Protein AF-A0A959CQK8-F1 (afdb_monomer_lite)

Sequence (251 aa):
MSTTTEITPKAIKALIADNRLEDAVAQFIAYTEQNGLAGLHNQLIIQSGKLQQYLRERNLGATDYADLARTRVNISLALLDLANQVPEEAQSAASGKLPGISERALKQQVLFLLAVGKVLLFVYIFTLWESGGLTFEGFLGTMGIVFPVFATYLSMAYQDMLLHRHDYKANDKLRVSRSVQLSAFFFFALYYLAIFIVLYLNTVGSIPDSGKQGDSNVPSYKNLFAMLALVESFIGVYIGKLIFSLFKKEA

Secondary structure (DSSP, 8-state):
--------HHHHHHHHHTT-HHHHHHHHHHHHHHTT-HHHHHHHHHHHHHHHHHHHHHHHT-S-HHHHHHHHHHHHHHHHHHHHSS-TT-SSS-----SSEEHHHHHHHHHHHHHHHHHHHHHHHHHHHHTTSS-HHHHHHHHHHHHHHHHHHHHHHHHHHHHTSS-TTTTTS-EE-HHHHHHHHHHHHHHHHHHHHHHHHHHHTT---SS--------HHHHHHHHHHHHIIIIIHHHHHHHHHHHPPP-

Foldseek 3Di:
DDPPPDLALVVLLVCLVVLVLVVSLVSVLVVCVVLVVVVLNVLSVVLVVLVVVLVVCVVVVVDDPVVSVVSSVVSSVSSNVSSVVDPNPSDDRDPPPPPFAQLVVLLVVLLVLLVVLVVVVLVVLVVLVVVVLAPPVLSVLVCVLSVVLSVVLNVLSVVLCVVCVPVVPPRRPDGDHPVLSVVLVVLSVVLSVQLVVLSCVLRVVPDDPDDDPDDDDPCRSVSSSVSNVVSCVPSVVVNVVSSCVSRPDPD

pLDDT: mean 80.38, std 15.43, range [31.83, 95.25]

Structure (mmCIF, N/CA/C/O backbone):
data_AF-A0A959CQK8-F1
#
_entry.id   AF-A0A959CQK8-F1
#
loop_
_atom_site.group_PDB
_atom_site.id
_atom_site.type_symbol
_atom_site.label_atom_id
_atom_site.label_alt_id
_atom_site.label_comp_id
_atom_site.label_asym_id
_atom_site.label_entity_id
_atom_site.label_seq_id
_atom_site.pdbx_PDB_ins_code
_atom_site.Cartn_x
_atom_site.Cartn_y
_atom_site.Cartn_z
_atom_site.occupancy
_atom_site.B_iso_or_equiv
_atom_site.auth_seq_id
_atom_site.auth_comp_id
_atom_site.auth_asym_id
_atom_site.auth_atom_id
_atom_site.pdbx_PDB_model_num
ATOM 1 N N . MET A 1 1 ? 9.840 7.464 37.655 1.00 35.25 1 MET A N 1
ATOM 2 C CA . MET A 1 1 ? 9.689 6.029 37.972 1.00 35.25 1 MET A CA 1
ATOM 3 C C . MET A 1 1 ? 8.207 5.707 37.930 1.00 35.25 1 MET A C 1
ATOM 5 O O . MET A 1 1 ? 7.502 6.028 38.873 1.00 35.25 1 MET A O 1
ATOM 9 N N . SER A 1 2 ? 7.717 5.191 36.805 1.00 31.83 2 SER A N 1
ATOM 10 C CA . SER A 1 2 ? 6.327 4.746 36.679 1.00 31.83 2 SER A CA 1
ATOM 11 C C . SER A 1 2 ? 6.283 3.290 37.118 1.00 31.83 2 SER A C 1
ATOM 13 O O . SER A 1 2 ? 6.905 2.445 36.482 1.00 31.83 2 SER A O 1
ATOM 15 N N . THR A 1 3 ? 5.626 3.008 38.237 1.00 35.72 3 THR A N 1
ATOM 16 C CA . THR A 1 3 ? 5.326 1.648 38.685 1.00 35.72 3 THR A CA 1
ATOM 17 C C . THR A 1 3 ? 4.453 0.978 37.630 1.00 35.72 3 THR A C 1
ATOM 19 O O . THR A 1 3 ? 3.285 1.324 37.470 1.00 35.72 3 THR A O 1
ATOM 22 N N . THR A 1 4 ? 5.020 0.044 36.868 1.00 46.22 4 THR A N 1
ATOM 23 C CA . THR A 1 4 ? 4.257 -0.833 35.978 1.00 46.22 4 THR A CA 1
ATOM 24 C C . THR A 1 4 ? 3.334 -1.659 36.866 1.00 46.22 4 THR A C 1
ATOM 26 O O . THR A 1 4 ? 3.780 -2.573 37.551 1.00 46.22 4 THR A O 1
ATOM 29 N N . THR A 1 5 ? 2.067 -1.264 36.964 1.00 57.06 5 THR A N 1
ATOM 30 C CA . THR A 1 5 ? 1.080 -1.979 37.772 1.00 57.06 5 THR A CA 1
ATOM 31 C C . THR A 1 5 ? 0.850 -3.329 37.103 1.00 57.06 5 THR A C 1
ATOM 33 O O . THR A 1 5 ? 0.382 -3.370 35.965 1.00 57.06 5 THR A O 1
ATOM 36 N N . GLU A 1 6 ? 1.249 -4.423 37.752 1.00 65.38 6 GLU A N 1
ATOM 37 C CA . GLU A 1 6 ? 1.015 -5.769 37.228 1.00 65.38 6 GLU A CA 1
ATOM 38 C C . GLU A 1 6 ? -0.488 -5.991 37.046 1.00 65.38 6 GLU A C 1
ATOM 40 O O . GLU A 1 6 ? -1.274 -5.898 37.993 1.00 65.38 6 GLU A O 1
ATOM 45 N N . ILE A 1 7 ? -0.893 -6.259 35.806 1.00 75.94 7 ILE A N 1
ATOM 46 C CA . ILE A 1 7 ? -2.285 -6.536 35.477 1.00 75.94 7 ILE A CA 1
ATOM 47 C C . ILE A 1 7 ? -2.561 -7.975 35.903 1.00 75.94 7 ILE A C 1
ATOM 49 O O . ILE A 1 7 ? -2.034 -8.916 35.315 1.00 75.94 7 ILE A O 1
ATOM 53 N N . THR A 1 8 ? -3.374 -8.148 36.942 1.00 81.31 8 THR A N 1
ATOM 54 C CA . THR A 1 8 ? -3.736 -9.468 37.473 1.00 81.31 8 THR A CA 1
ATOM 55 C C . THR A 1 8 ? -5.236 -9.731 37.304 1.00 81.31 8 THR A C 1
ATOM 57 O O . THR A 1 8 ? -6.033 -8.790 37.385 1.00 81.31 8 THR A O 1
ATOM 60 N N . PRO A 1 9 ? -5.670 -10.998 37.145 1.00 83.44 9 PRO A N 1
ATOM 61 C CA . PRO A 1 9 ? -7.094 -11.350 37.095 1.00 83.44 9 PRO A CA 1
ATOM 62 C C . PRO A 1 9 ? -7.867 -10.853 38.322 1.00 83.44 9 PRO A C 1
ATOM 64 O O . PRO A 1 9 ? -9.006 -10.401 38.219 1.00 83.44 9 PRO A O 1
ATOM 67 N N . LYS A 1 10 ? -7.218 -10.865 39.493 1.00 85.38 10 LYS A N 1
ATOM 68 C CA . LYS A 1 10 ? -7.782 -10.352 40.744 1.00 85.38 10 LYS A CA 1
ATOM 69 C C . LYS A 1 10 ? -8.028 -8.840 40.697 1.00 85.38 10 LYS A C 1
ATOM 71 O O . LYS A 1 10 ? -9.079 -8.393 41.149 1.00 85.38 10 LYS A O 1
ATOM 76 N N . ALA A 1 11 ? -7.105 -8.065 40.121 1.00 85.38 11 ALA A N 1
ATOM 77 C CA . ALA A 1 11 ? -7.284 -6.625 39.933 1.00 85.38 11 ALA A CA 1
ATOM 78 C C . ALA A 1 11 ? -8.435 -6.314 38.961 1.00 85.38 11 ALA A C 1
ATOM 80 O O . ALA A 1 11 ? -9.234 -5.420 39.225 1.00 85.38 11 ALA A O 1
ATOM 81 N N . ILE A 1 12 ? -8.582 -7.098 37.888 1.00 87.19 12 ILE A N 1
ATOM 82 C CA . ILE A 1 12 ? -9.696 -6.958 36.938 1.00 87.19 12 ILE A CA 1
ATOM 83 C C . ILE A 1 12 ? -11.039 -7.228 37.630 1.00 87.19 12 ILE A C 1
ATOM 85 O O . ILE A 1 12 ? -11.959 -6.420 37.514 1.00 87.19 12 ILE A O 1
ATOM 89 N N . LYS A 1 13 ? -11.149 -8.322 38.398 1.00 88.06 13 LYS A N 1
ATOM 90 C CA . LYS A 1 13 ? -12.366 -8.639 39.168 1.00 88.06 13 LYS A CA 1
ATOM 91 C C . LYS A 1 13 ? -12.710 -7.530 40.170 1.00 88.06 13 LYS A C 1
ATOM 93 O O . LYS A 1 13 ? -13.880 -7.180 40.300 1.00 88.06 13 LYS A O 1
ATOM 98 N N . ALA A 1 14 ? -11.706 -6.939 40.823 1.00 89.00 14 ALA A N 1
ATOM 99 C CA . ALA A 1 14 ? -11.904 -5.801 41.721 1.00 89.00 14 ALA A CA 1
ATOM 100 C C . ALA A 1 14 ? -12.441 -4.563 40.981 1.00 89.00 14 ALA A C 1
ATOM 102 O O . ALA A 1 14 ? -13.405 -3.963 41.436 1.00 89.00 14 ALA A O 1
ATOM 103 N N . LEU A 1 15 ? -11.911 -4.231 39.798 1.00 89.94 15 LEU A N 1
ATOM 104 C CA . LEU A 1 15 ? -12.416 -3.108 38.993 1.00 89.94 15 LEU A CA 1
ATOM 105 C C . LEU A 1 15 ? -13.868 -3.306 38.532 1.00 89.94 15 LEU A C 1
ATOM 107 O O . LEU A 1 15 ? -14.633 -2.342 38.479 1.00 89.94 15 LEU A O 1
ATOM 111 N N . ILE A 1 16 ? -14.259 -4.546 38.216 1.00 90.12 16 ILE A N 1
ATOM 112 C CA . ILE A 1 16 ? -15.652 -4.885 37.889 1.00 90.12 16 ILE A CA 1
ATOM 113 C C . ILE A 1 16 ? -16.542 -4.697 39.126 1.00 90.12 16 ILE A C 1
ATOM 115 O O . ILE A 1 16 ? -17.601 -4.075 39.021 1.00 90.12 16 ILE A O 1
ATOM 119 N N . ALA A 1 17 ? -16.099 -5.171 40.296 1.00 88.50 17 ALA A N 1
ATOM 120 C CA . ALA A 1 17 ? -16.818 -5.008 41.562 1.00 88.50 17 ALA A CA 1
ATOM 121 C C . ALA A 1 17 ? -16.968 -3.529 41.967 1.00 88.50 17 ALA A C 1
ATOM 123 O O . ALA A 1 17 ? -18.046 -3.113 42.389 1.00 88.50 17 ALA A O 1
ATOM 124 N N . ASP A 1 18 ? -15.935 -2.719 41.728 1.00 89.50 18 ASP A N 1
ATOM 125 C CA . ASP A 1 18 ? -15.922 -1.269 41.957 1.00 89.50 18 ASP A CA 1
ATOM 126 C C . ASP A 1 18 ? -16.693 -0.483 40.881 1.00 89.50 18 ASP A C 1
ATOM 128 O O . ASP A 1 18 ? -16.707 0.750 40.880 1.00 89.50 18 ASP A O 1
ATOM 132 N N . ASN A 1 19 ? -17.352 -1.178 39.947 1.00 87.44 19 ASN A N 1
ATOM 133 C CA . ASN A 1 19 ? -18.176 -0.596 38.891 1.00 87.44 19 ASN A CA 1
ATOM 134 C C . ASN A 1 19 ? -17.398 0.315 37.915 1.00 87.44 19 ASN A C 1
ATOM 136 O O . ASN A 1 19 ? -17.986 1.150 37.214 1.00 87.44 19 ASN A O 1
ATOM 140 N N . ARG A 1 20 ? -16.074 0.125 37.837 1.00 91.62 20 ARG A N 1
ATOM 141 C CA . ARG A 1 20 ? -15.142 0.795 36.918 1.00 91.62 20 ARG A CA 1
ATOM 142 C C . ARG A 1 20 ? -14.993 -0.021 35.635 1.00 91.62 20 ARG A C 1
ATOM 144 O O . ARG A 1 20 ? -13.916 -0.511 35.305 1.00 91.62 20 ARG A O 1
ATOM 151 N N . LEU A 1 21 ? -16.104 -0.191 34.916 1.00 91.06 21 LEU A N 1
ATOM 152 C CA . LEU A 1 21 ? -16.190 -1.102 33.765 1.00 91.06 21 LEU A CA 1
ATOM 153 C C . LEU A 1 21 ? -15.244 -0.720 32.615 1.00 91.06 21 LEU A C 1
ATOM 155 O O . LEU A 1 21 ? -14.699 -1.602 31.963 1.00 91.06 21 LEU A O 1
ATOM 159 N N . GLU A 1 22 ? -15.017 0.573 32.383 1.00 90.94 22 GLU A N 1
ATOM 160 C CA . GLU A 1 22 ? -14.105 1.068 31.340 1.00 90.94 22 GLU A CA 1
ATOM 161 C C . GLU A 1 22 ? -12.654 0.659 31.622 1.00 90.94 22 GLU A C 1
ATOM 163 O O . GLU A 1 22 ? -11.987 0.077 30.764 1.00 90.94 22 GLU A O 1
ATOM 168 N N . ASP A 1 23 ? -12.201 0.887 32.857 1.00 88.19 23 ASP A N 1
ATOM 169 C CA . ASP A 1 23 ? -10.868 0.496 33.313 1.00 88.19 23 ASP A CA 1
ATOM 170 C C . ASP A 1 23 ? -10.715 -1.027 33.339 1.00 88.19 23 ASP A C 1
ATOM 172 O O . ASP A 1 23 ? -9.688 -1.556 32.911 1.00 88.19 23 ASP A O 1
ATOM 176 N N . ALA A 1 24 ? -11.751 -1.736 33.802 1.00 89.62 24 ALA A N 1
ATOM 177 C CA . ALA A 1 24 ? -11.783 -3.191 33.825 1.00 89.62 24 ALA A CA 1
ATOM 178 C C . ALA A 1 24 ? -11.624 -3.766 32.415 1.00 89.62 24 ALA A C 1
ATOM 180 O O . ALA A 1 24 ? -10.763 -4.612 32.201 1.00 89.62 24 ALA A O 1
ATOM 181 N N . VAL A 1 25 ? -12.398 -3.277 31.441 1.00 91.56 25 VAL A N 1
ATOM 182 C CA . VAL A 1 25 ? -12.304 -3.713 30.042 1.00 91.56 25 VAL A CA 1
ATOM 183 C C . VAL A 1 25 ? -10.923 -3.408 29.476 1.00 91.56 25 VAL A C 1
ATOM 185 O O . VAL A 1 25 ? -10.304 -4.297 28.901 1.00 91.56 25 VAL A O 1
ATOM 188 N N . ALA A 1 26 ? -10.395 -2.198 29.670 1.00 88.12 26 ALA A N 1
ATOM 189 C CA . ALA A 1 26 ? -9.078 -1.830 29.153 1.00 88.12 26 ALA A CA 1
ATOM 190 C C . ALA A 1 26 ? -7.960 -2.734 29.704 1.00 88.12 26 ALA A C 1
ATOM 192 O O . ALA A 1 26 ? -7.133 -3.238 28.938 1.00 88.12 26 ALA A O 1
ATOM 193 N N . GLN A 1 27 ? -7.959 -2.984 31.018 1.00 88.75 27 GLN A N 1
ATOM 194 C CA . GLN A 1 27 ? -6.987 -3.876 31.651 1.00 88.75 27 GLN A CA 1
ATOM 195 C C . GLN A 1 27 ? -7.188 -5.334 31.238 1.00 88.75 27 GLN A C 1
ATOM 197 O O . GLN A 1 27 ? -6.215 -6.054 31.040 1.00 88.75 27 GLN A O 1
ATOM 202 N N . PHE A 1 28 ? -8.429 -5.772 31.046 1.00 90.44 28 PHE A N 1
ATOM 203 C CA . PHE A 1 28 ? -8.732 -7.153 30.696 1.00 90.44 28 PHE A CA 1
ATOM 204 C C . PHE A 1 28 ? -8.417 -7.466 29.220 1.00 90.44 28 PHE A C 1
ATOM 206 O O . PHE A 1 28 ? -7.889 -8.537 28.909 1.00 90.44 28 PHE A O 1
ATOM 213 N N . ILE A 1 29 ? -8.602 -6.508 28.306 1.00 88.62 29 ILE A N 1
ATOM 214 C CA . ILE A 1 29 ? -8.088 -6.610 26.929 1.00 88.62 29 ILE A CA 1
ATOM 215 C C . ILE A 1 29 ? -6.564 -6.747 26.967 1.00 88.62 29 ILE A C 1
ATOM 217 O O . ILE A 1 29 ? -6.024 -7.677 26.373 1.00 88.62 29 ILE A O 1
ATOM 221 N N . ALA A 1 30 ? -5.877 -5.874 27.711 1.00 83.88 30 ALA A N 1
ATOM 222 C CA . ALA A 1 30 ? -4.421 -5.919 27.823 1.00 83.88 30 ALA A CA 1
ATOM 223 C C . ALA A 1 30 ? -3.929 -7.242 28.434 1.00 83.88 30 ALA A C 1
ATOM 225 O O . ALA A 1 30 ? -2.959 -7.816 27.950 1.00 83.88 30 ALA A O 1
ATOM 226 N N . TYR A 1 31 ? -4.620 -7.763 29.449 1.00 85.62 31 TYR A N 1
ATOM 227 C CA . TYR A 1 31 ? -4.291 -9.042 30.073 1.00 85.62 31 TYR A CA 1
ATOM 228 C C . TYR A 1 31 ? -4.489 -10.228 29.121 1.00 85.62 31 TYR A C 1
ATOM 230 O O . TYR A 1 31 ? -3.612 -11.081 29.001 1.00 85.62 31 TYR A O 1
ATOM 238 N N . THR A 1 32 ? -5.627 -10.296 28.424 1.00 86.81 32 THR A N 1
ATOM 239 C CA . THR A 1 32 ? -5.906 -11.380 27.463 1.00 86.81 32 THR A CA 1
ATOM 240 C C . THR A 1 32 ? -4.962 -11.338 26.266 1.00 86.81 32 THR A C 1
ATOM 242 O O . THR A 1 32 ? -4.548 -12.390 25.785 1.00 86.81 32 THR A O 1
ATOM 245 N N . GLU A 1 33 ? -4.574 -10.138 25.828 1.00 81.19 33 GLU A N 1
ATOM 246 C CA . GLU A 1 33 ? -3.564 -9.927 24.790 1.00 81.19 33 GLU A CA 1
ATOM 247 C C . GLU A 1 33 ? -2.174 -10.385 25.258 1.00 81.19 33 GLU A C 1
ATOM 249 O O . GLU A 1 33 ? -1.505 -11.134 24.546 1.00 81.19 33 GLU A O 1
ATOM 254 N N . GLN A 1 34 ? -1.761 -10.003 26.473 1.00 77.50 34 GLN A N 1
ATOM 255 C CA . GLN A 1 34 ? -0.474 -10.401 27.060 1.00 77.50 34 GLN A CA 1
ATOM 256 C C . GLN A 1 34 ? -0.343 -11.917 27.239 1.00 77.50 34 GLN A C 1
ATOM 258 O O . GLN A 1 34 ? 0.750 -12.451 27.076 1.00 77.50 34 GLN A O 1
ATOM 263 N N . ASN A 1 35 ? -1.445 -12.603 27.544 1.00 77.94 35 ASN A N 1
ATOM 264 C CA . ASN A 1 35 ? -1.462 -14.042 27.816 1.00 77.94 35 ASN A CA 1
ATOM 265 C C . ASN A 1 35 ? -1.926 -14.891 26.618 1.00 77.94 35 ASN A C 1
ATOM 267 O O . ASN A 1 35 ? -2.169 -16.085 26.767 1.00 77.94 35 ASN A O 1
ATOM 271 N N . GLY A 1 36 ? -2.082 -14.299 25.425 1.00 76.19 36 GLY A N 1
ATOM 272 C CA . GLY A 1 36 ? -2.416 -15.041 24.202 1.00 76.19 36 GLY A CA 1
ATOM 273 C C . GLY A 1 36 ? -3.795 -15.717 24.207 1.00 76.19 36 GLY A C 1
ATOM 274 O O . GLY A 1 36 ? -4.021 -16.677 23.468 1.00 76.19 36 GLY A O 1
ATOM 275 N N . LEU A 1 37 ? -4.739 -15.226 25.012 1.00 83.62 37 LEU A N 1
ATOM 276 C CA . LEU A 1 37 ? -6.069 -15.814 25.196 1.00 83.62 37 LEU A CA 1
ATOM 277 C C . LEU A 1 37 ? -7.040 -15.343 24.100 1.00 83.62 37 LEU A C 1
ATOM 279 O O . LEU A 1 37 ? -8.017 -14.652 24.378 1.00 83.62 37 LEU A O 1
ATOM 283 N N . ALA A 1 38 ? -6.779 -15.708 22.840 1.00 77.62 38 ALA A N 1
ATOM 284 C CA . ALA A 1 38 ? -7.497 -15.179 21.670 1.00 77.62 38 ALA A CA 1
ATOM 285 C C . ALA A 1 38 ? -9.028 -15.373 21.721 1.00 77.62 38 ALA A C 1
ATOM 287 O O . ALA A 1 38 ? -9.779 -14.481 21.326 1.00 77.62 38 ALA A O 1
ATOM 288 N N . GLY A 1 39 ? -9.499 -16.516 22.237 1.00 79.75 39 GLY A N 1
ATOM 289 C CA . GLY A 1 39 ? -10.933 -16.787 22.395 1.00 79.75 39 GLY A CA 1
ATOM 290 C C . GLY A 1 39 ? -11.615 -15.797 23.343 1.00 79.75 39 GLY A C 1
ATOM 291 O O . GLY A 1 39 ? -12.624 -15.192 22.982 1.00 79.75 39 GLY A O 1
ATOM 292 N N . LEU A 1 40 ? -11.012 -15.570 24.514 1.00 85.62 40 LEU A N 1
ATOM 293 C CA . LEU A 1 40 ? -11.505 -14.609 25.504 1.00 85.62 40 LEU A CA 1
ATOM 294 C C . LEU A 1 40 ? -11.335 -13.168 25.022 1.00 85.62 40 LEU A C 1
ATOM 296 O O . LEU A 1 40 ? -12.237 -12.358 25.204 1.00 85.62 40 LEU A O 1
ATOM 300 N N . HIS A 1 41 ? -10.226 -12.860 24.348 1.00 83.94 41 HIS A N 1
ATOM 301 C CA . HIS A 1 41 ? -9.958 -11.537 23.792 1.00 83.94 41 HIS A CA 1
ATOM 302 C C . HIS A 1 41 ? -11.057 -11.100 22.814 1.00 83.94 41 HIS A C 1
ATOM 304 O O . HIS A 1 41 ? -11.618 -10.016 22.958 1.00 83.94 41 HIS A O 1
ATOM 310 N N . ASN A 1 42 ? -11.442 -11.966 21.871 1.00 80.69 42 ASN A N 1
ATOM 311 C CA . ASN A 1 42 ? -12.504 -11.662 20.907 1.00 80.69 42 ASN A CA 1
ATOM 312 C C . ASN A 1 42 ? -13.859 -11.427 21.589 1.00 80.69 42 ASN A C 1
ATOM 314 O O . ASN A 1 42 ? -14.579 -10.491 21.238 1.00 80.69 42 ASN A O 1
ATOM 318 N N . GLN A 1 43 ? -14.198 -12.240 22.592 1.00 84.44 43 GLN A N 1
ATOM 319 C CA . GLN A 1 43 ? -15.414 -12.043 23.385 1.00 84.44 43 GLN A CA 1
ATOM 320 C C . GLN A 1 43 ? -15.376 -10.711 24.148 1.00 84.44 43 GLN A C 1
ATOM 322 O O . GLN A 1 43 ? -16.394 -10.027 24.254 1.00 84.44 43 GLN A O 1
ATOM 327 N N . LEU A 1 44 ? -14.195 -10.293 24.605 1.00 90.56 44 LEU A N 1
ATOM 328 C CA . LEU A 1 44 ? -13.997 -9.026 25.297 1.00 90.56 44 LEU A CA 1
ATOM 329 C C . LEU A 1 44 ? -14.139 -7.807 24.392 1.00 90.56 44 LEU A C 1
ATOM 331 O O . LEU A 1 44 ? -14.722 -6.810 24.811 1.00 90.56 44 LEU A O 1
ATOM 335 N N . ILE A 1 45 ? -13.668 -7.891 23.147 1.00 86.44 45 ILE A N 1
ATOM 336 C CA . ILE A 1 45 ? -13.880 -6.842 22.142 1.00 86.44 45 ILE A CA 1
ATOM 337 C C . ILE A 1 45 ? -15.380 -6.638 21.891 1.00 86.44 45 ILE A C 1
ATOM 339 O O . ILE A 1 45 ? -15.846 -5.500 21.839 1.00 86.44 45 ILE A O 1
ATOM 343 N N . ILE A 1 46 ? -16.165 -7.721 21.834 1.00 87.62 46 ILE A N 1
ATOM 344 C CA . ILE A 1 46 ? -17.629 -7.635 21.701 1.00 87.62 46 ILE A CA 1
ATOM 345 C C . ILE A 1 46 ? -18.246 -6.909 22.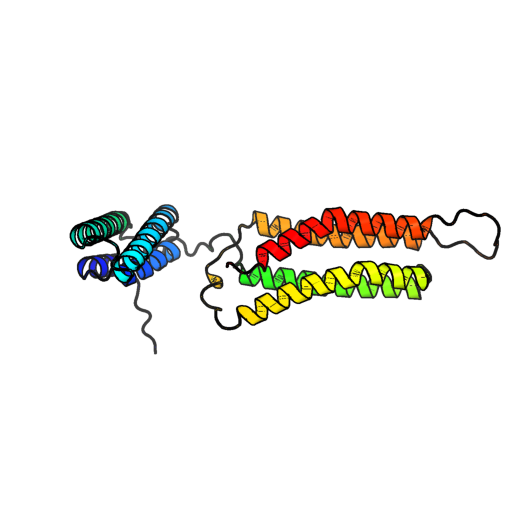908 1.00 87.62 46 ILE A C 1
ATOM 347 O O . ILE A 1 46 ? -19.085 -6.023 22.730 1.00 87.62 46 ILE A O 1
ATOM 351 N N . GLN A 1 47 ? -17.828 -7.242 24.135 1.00 91.19 47 GLN A N 1
ATOM 352 C CA . GLN A 1 47 ? -18.331 -6.561 25.338 1.00 91.19 47 GLN A CA 1
ATOM 353 C C . GLN A 1 47 ? -17.874 -5.099 25.420 1.00 91.19 47 GLN A C 1
ATOM 355 O O . GLN A 1 47 ? -18.644 -4.242 25.847 1.00 91.19 47 GLN A O 1
ATOM 360 N N . SER A 1 48 ? -16.663 -4.788 24.952 1.00 91.19 48 SER A N 1
ATOM 361 C CA . SER A 1 48 ? -16.162 -3.417 24.832 1.00 91.19 48 SER A CA 1
ATOM 362 C C . SER A 1 48 ? -17.026 -2.586 23.880 1.00 91.19 48 SER A C 1
ATOM 364 O O . SER A 1 48 ? -17.423 -1.475 24.228 1.00 91.19 48 SER A O 1
ATOM 366 N N . GLY A 1 49 ? -17.413 -3.152 22.731 1.00 88.69 49 GLY A N 1
ATOM 367 C CA . GLY A 1 49 ? -18.346 -2.512 21.800 1.00 88.69 49 GLY A CA 1
ATOM 368 C C . GLY A 1 49 ? -19.704 -2.210 22.443 1.00 88.69 49 GLY A C 1
ATOM 369 O O . GLY A 1 49 ? -20.206 -1.092 22.328 1.00 88.69 49 GLY A O 1
ATOM 370 N N . LYS A 1 50 ? -20.263 -3.163 23.202 1.00 90.06 50 LYS A N 1
ATOM 371 C CA . LYS A 1 50 ? -21.511 -2.953 23.962 1.00 90.06 50 LYS A CA 1
ATOM 372 C C . LYS A 1 50 ? -21.369 -1.870 25.032 1.00 90.06 50 LYS A C 1
ATOM 374 O O . LYS A 1 50 ? -22.280 -1.065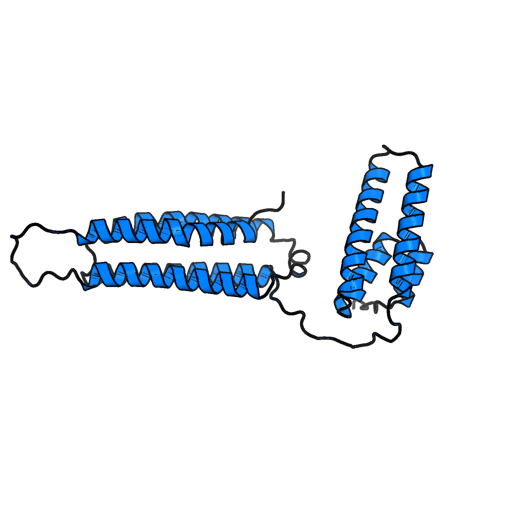 25.204 1.00 90.06 50 LYS A O 1
ATOM 379 N N . LEU A 1 51 ? -20.230 -1.814 25.723 1.00 92.44 51 LEU A N 1
ATOM 380 C CA . LEU A 1 51 ? -19.946 -0.768 26.706 1.00 92.44 51 LEU A CA 1
ATOM 381 C C . LEU A 1 51 ? -19.862 0.614 26.048 1.00 92.44 51 LEU A C 1
ATOM 383 O O . LEU A 1 51 ? -20.456 1.563 26.554 1.00 92.44 51 LEU A O 1
ATOM 387 N N . GLN A 1 52 ? -19.184 0.735 24.905 1.00 91.88 52 GLN A N 1
ATOM 388 C CA . GLN A 1 52 ? -19.117 1.994 24.159 1.00 91.88 52 GLN A CA 1
ATOM 389 C C . GLN A 1 52 ? -20.490 2.441 23.651 1.00 91.88 52 GLN A C 1
ATOM 391 O O . GLN A 1 52 ? -20.810 3.630 23.718 1.00 91.88 52 GLN A O 1
ATOM 396 N N . GLN A 1 53 ? -21.312 1.503 23.175 1.00 90.12 53 GLN A N 1
ATOM 397 C CA . GLN A 1 53 ? -22.690 1.788 22.790 1.00 90.12 53 GLN A CA 1
ATOM 398 C C . GLN A 1 53 ? -23.500 2.301 23.988 1.00 90.12 53 GLN A C 1
ATOM 400 O O . GLN A 1 53 ? -24.106 3.365 23.891 1.00 90.12 53 GLN A O 1
ATOM 405 N N . TYR A 1 54 ? -23.428 1.617 25.133 1.00 92.25 54 TYR A N 1
ATOM 406 C CA . TYR A 1 54 ? -24.067 2.055 26.376 1.00 92.25 54 TYR A CA 1
ATOM 407 C C . TYR A 1 54 ? -23.628 3.471 26.790 1.00 92.25 54 TYR A C 1
ATOM 409 O O . TYR A 1 54 ? -24.464 4.306 27.133 1.00 92.25 54 TYR A O 1
ATOM 417 N N . LEU A 1 55 ? -22.328 3.782 26.729 1.00 90.94 55 LEU A N 1
ATOM 418 C CA . LEU A 1 55 ? -21.817 5.118 27.058 1.00 90.94 55 LEU A CA 1
ATOM 419 C C . LEU A 1 55 ? -22.353 6.187 26.101 1.00 90.94 55 LEU A C 1
ATOM 421 O O . LEU A 1 55 ? -22.687 7.291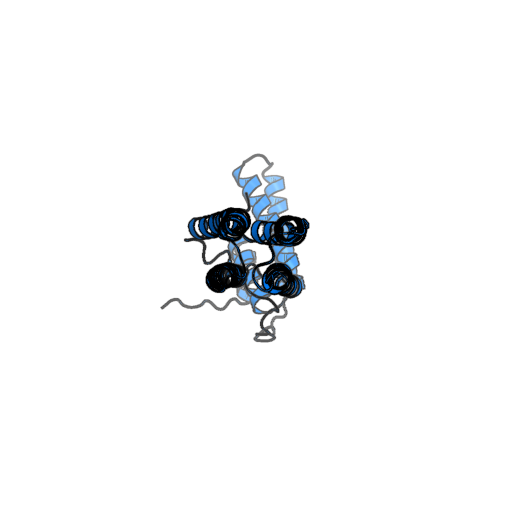 26.531 1.00 90.94 55 LEU A O 1
ATOM 425 N N . ARG A 1 56 ? -22.480 5.857 24.813 1.00 90.81 56 ARG A N 1
ATOM 426 C CA . ARG A 1 56 ? -23.066 6.749 23.811 1.00 90.81 56 ARG A CA 1
ATOM 427 C C . ARG A 1 56 ? -24.547 7.004 24.090 1.00 90.81 56 ARG A C 1
ATOM 429 O O . ARG A 1 56 ? -24.950 8.160 24.134 1.00 90.81 56 ARG A O 1
ATOM 436 N N . GLU A 1 57 ? -25.334 5.957 24.324 1.00 87.88 57 GLU A N 1
ATOM 437 C CA . GLU A 1 57 ? -26.768 6.057 24.641 1.00 87.88 57 GLU A CA 1
ATOM 438 C C . GLU A 1 57 ? -27.014 6.857 25.925 1.00 87.88 57 GLU A C 1
ATOM 440 O O . GLU A 1 57 ? -27.883 7.731 25.957 1.00 87.88 57 GLU A O 1
ATOM 445 N N . ARG A 1 58 ? -26.184 6.633 26.952 1.00 88.56 58 ARG A N 1
ATOM 446 C CA . ARG A 1 58 ? -26.202 7.408 28.196 1.00 88.56 58 ARG A CA 1
ATOM 447 C C . ARG A 1 58 ? -25.934 8.894 27.951 1.00 88.56 58 ARG A C 1
ATOM 449 O O . ARG A 1 58 ? -26.631 9.728 28.520 1.00 88.56 58 ARG A O 1
ATOM 456 N N . ASN A 1 59 ? -24.940 9.231 27.130 1.00 88.56 59 ASN A N 1
ATOM 457 C CA . ASN A 1 59 ? -24.577 10.625 26.853 1.00 88.56 59 ASN A CA 1
ATOM 458 C C . ASN A 1 59 ? -25.614 11.347 25.984 1.00 88.56 59 ASN A C 1
ATOM 460 O O . ASN A 1 59 ? -25.767 12.559 26.098 1.00 88.56 59 ASN A O 1
ATOM 464 N N . LEU A 1 60 ? -26.325 10.612 25.126 1.00 89.06 60 LEU A N 1
ATOM 465 C CA . LEU A 1 60 ? -27.382 11.158 24.275 1.00 89.06 60 LEU A CA 1
ATOM 466 C C . LEU A 1 60 ? -28.698 11.396 25.029 1.00 89.06 60 LEU A C 1
ATOM 468 O O . LEU A 1 60 ? -29.555 12.112 24.519 1.00 89.06 60 LEU A O 1
ATOM 472 N N . GLY A 1 61 ? -28.884 10.790 26.208 1.00 84.06 61 GLY A N 1
ATOM 473 C CA . GLY A 1 61 ? -30.109 10.930 27.006 1.00 84.06 61 GLY A CA 1
ATOM 474 C C . GLY A 1 61 ? -31.373 10.403 26.315 1.00 84.06 61 GLY A C 1
ATOM 475 O O . GLY A 1 61 ? -32.480 10.729 26.728 1.00 84.06 61 GLY A O 1
ATOM 476 N N . ALA A 1 62 ? -31.221 9.610 25.252 1.00 74.75 62 ALA A N 1
ATOM 477 C CA . ALA A 1 62 ? -32.311 9.183 24.374 1.00 74.75 62 ALA A CA 1
ATOM 478 C C . ALA A 1 62 ? -33.058 7.928 24.869 1.00 74.75 62 ALA A C 1
ATOM 480 O O . ALA A 1 62 ? -34.003 7.486 24.223 1.00 74.75 62 ALA A O 1
ATOM 481 N N . THR A 1 63 ? -32.621 7.335 25.984 1.00 80.88 63 THR A N 1
ATOM 482 C CA . THR A 1 63 ? -33.091 6.027 26.468 1.00 80.88 63 THR A CA 1
ATOM 483 C C . THR A 1 63 ? -33.562 6.135 27.913 1.00 80.88 63 THR A C 1
ATOM 485 O O . THR A 1 63 ? -33.012 6.922 28.685 1.00 80.88 63 THR A O 1
ATOM 488 N N . ASP A 1 64 ? -34.555 5.328 28.286 1.00 89.56 64 ASP A N 1
ATOM 489 C CA . ASP A 1 64 ? -35.021 5.217 29.668 1.00 89.56 64 ASP A CA 1
ATOM 490 C C . ASP A 1 64 ? -33.873 4.778 30.601 1.00 89.56 64 ASP A C 1
ATOM 492 O O . ASP A 1 64 ? -33.092 3.866 30.302 1.00 89.56 64 ASP A O 1
ATOM 496 N N . TYR A 1 65 ? -33.779 5.424 31.764 1.00 85.69 65 TYR A N 1
ATOM 497 C CA . TYR A 1 65 ? -32.807 5.110 32.808 1.00 85.69 65 TYR A CA 1
ATOM 498 C C . TYR A 1 65 ? -32.911 3.659 33.284 1.00 85.69 65 TYR A C 1
ATOM 500 O O . TYR A 1 65 ? -31.887 3.052 33.613 1.00 85.69 65 TYR A O 1
ATOM 508 N N . ALA A 1 66 ? -34.122 3.093 33.314 1.00 89.50 66 ALA A N 1
ATOM 509 C CA . ALA A 1 66 ? -34.332 1.706 33.722 1.00 89.50 66 ALA A CA 1
ATOM 510 C C . ALA A 1 66 ? -33.644 0.717 32.766 1.00 89.50 66 ALA A C 1
ATOM 512 O O . ALA A 1 66 ? -33.013 -0.248 33.210 1.00 89.50 66 ALA A O 1
ATOM 513 N N . ASP A 1 67 ? -33.700 0.985 31.463 1.00 89.69 67 ASP A N 1
ATOM 514 C CA . ASP A 1 67 ? -33.083 0.134 30.449 1.00 89.69 67 ASP A CA 1
ATOM 515 C C . ASP A 1 67 ? -31.563 0.314 30.405 1.00 89.69 67 ASP A C 1
ATOM 517 O O . ASP A 1 67 ? -30.829 -0.673 30.325 1.00 89.69 67 ASP A O 1
ATOM 521 N N . LEU A 1 68 ? -31.063 1.541 30.594 1.00 88.44 68 LEU A N 1
ATOM 522 C CA . LEU A 1 68 ? -29.626 1.791 30.758 1.00 88.44 68 LEU A CA 1
ATOM 523 C C . LEU A 1 68 ? -29.049 1.030 31.963 1.00 88.44 68 LEU A C 1
ATOM 525 O O . LEU A 1 68 ? -27.978 0.424 31.863 1.00 88.44 68 LEU A O 1
ATOM 529 N N . ALA A 1 69 ? -29.762 1.012 33.093 1.00 88.69 69 ALA A N 1
ATOM 530 C CA . ALA A 1 69 ? -29.336 0.276 34.280 1.00 88.69 69 ALA A CA 1
ATOM 531 C C . ALA A 1 69 ? -29.257 -1.238 34.017 1.00 88.69 69 ALA A C 1
ATOM 533 O O . ALA A 1 69 ? -28.262 -1.872 34.376 1.00 88.69 69 ALA A O 1
ATOM 534 N N . ARG A 1 70 ? -30.258 -1.811 33.334 1.00 91.44 70 ARG A N 1
ATOM 535 C CA . ARG A 1 70 ? -30.266 -3.231 32.940 1.00 91.44 70 ARG A CA 1
ATOM 536 C C . ARG A 1 70 ? -29.105 -3.570 32.013 1.00 91.44 70 ARG A C 1
ATOM 538 O O . ARG A 1 70 ? -28.391 -4.541 32.259 1.00 91.44 70 ARG A O 1
ATOM 545 N N . THR A 1 71 ? -28.873 -2.753 30.987 1.00 90.56 71 THR A N 1
ATOM 546 C CA . THR A 1 71 ? -27.760 -2.937 30.048 1.00 90.56 71 THR A CA 1
ATOM 547 C C . THR A 1 71 ? -26.418 -2.912 30.773 1.00 90.56 71 THR A C 1
ATOM 549 O O . THR A 1 71 ? -25.587 -3.795 30.557 1.00 90.56 71 THR A O 1
ATOM 552 N N . ARG A 1 72 ? -26.222 -1.972 31.705 1.00 91.25 72 ARG A N 1
ATOM 553 C CA . ARG A 1 72 ? -24.998 -1.893 32.512 1.00 91.25 72 ARG A CA 1
ATOM 554 C C . ARG A 1 72 ? -24.779 -3.140 33.370 1.00 91.25 72 ARG A C 1
ATOM 556 O O . ARG A 1 72 ? -23.659 -3.646 33.425 1.00 91.25 72 ARG A O 1
ATOM 563 N N . VAL A 1 73 ? -25.826 -3.640 34.027 1.00 93.12 73 VAL A N 1
ATOM 564 C CA . VAL A 1 73 ? -25.752 -4.867 34.839 1.00 93.12 73 VAL A CA 1
ATOM 565 C C . VAL A 1 73 ? -25.400 -6.069 33.966 1.00 93.12 73 VAL A C 1
ATOM 567 O O . VAL A 1 73 ? -24.498 -6.823 34.316 1.00 93.12 73 VAL A O 1
ATOM 570 N N . ASN A 1 74 ? -26.033 -6.207 32.800 1.00 92.88 74 ASN A N 1
ATOM 571 C CA . ASN A 1 74 ? -25.748 -7.298 31.869 1.00 92.88 74 ASN A CA 1
ATOM 572 C C . ASN A 1 74 ? -24.297 -7.273 31.369 1.00 92.88 74 ASN A C 1
ATOM 574 O O . ASN A 1 74 ? -23.660 -8.321 31.294 1.00 92.88 74 ASN A O 1
ATOM 578 N N . ILE A 1 75 ? -23.757 -6.086 31.066 1.00 92.25 75 ILE A N 1
ATOM 579 C CA . ILE A 1 75 ? -22.345 -5.925 30.689 1.00 92.25 75 ILE A CA 1
ATOM 580 C C . ILE A 1 75 ? -21.436 -6.318 31.858 1.00 92.25 75 ILE A C 1
ATOM 582 O O . ILE A 1 75 ? -20.489 -7.073 31.660 1.00 92.25 75 ILE A O 1
ATOM 586 N N . SER A 1 76 ? -21.734 -5.855 33.075 1.00 92.19 76 SER A N 1
ATOM 587 C CA . SER A 1 76 ? -20.951 -6.194 34.271 1.00 92.19 76 SER A CA 1
ATOM 588 C C . SER A 1 76 ? -20.926 -7.704 34.534 1.00 92.19 76 SER A C 1
ATOM 590 O O . SER A 1 76 ? -19.856 -8.281 34.720 1.00 92.19 76 SER A O 1
ATOM 592 N N . LEU A 1 77 ? -22.084 -8.370 34.460 1.00 92.12 77 LEU A N 1
ATOM 593 C CA . LEU A 1 77 ? -22.196 -9.820 34.632 1.00 92.12 77 LEU A CA 1
ATOM 594 C C . LEU A 1 77 ? -21.450 -10.589 33.540 1.00 92.12 77 LEU A C 1
ATOM 596 O O . LEU A 1 77 ? -20.743 -11.543 33.850 1.00 92.12 77 LEU A O 1
ATOM 600 N N . ALA A 1 78 ? -21.558 -10.160 32.281 1.00 91.62 78 ALA A N 1
ATOM 601 C CA . ALA A 1 78 ? -20.829 -10.786 31.183 1.00 91.62 78 ALA A CA 1
ATOM 602 C C . ALA A 1 78 ? -19.309 -10.630 31.346 1.00 91.62 78 ALA A C 1
ATOM 604 O O . ALA A 1 78 ? -18.564 -11.576 31.111 1.00 91.62 78 ALA A O 1
ATOM 605 N N . LEU A 1 79 ? -18.836 -9.458 31.778 1.00 91.31 79 LEU A N 1
ATOM 606 C CA . LEU A 1 79 ? -17.418 -9.241 32.068 1.00 91.31 79 LEU A CA 1
ATOM 607 C C . LEU A 1 79 ? -16.943 -10.085 33.251 1.00 91.31 79 LEU A C 1
ATOM 609 O O . LEU A 1 79 ? -15.829 -10.601 33.214 1.00 91.31 79 LEU A O 1
ATOM 613 N N . LEU A 1 80 ? -17.778 -10.245 34.279 1.00 91.69 80 LEU A N 1
ATOM 614 C CA . LEU A 1 80 ? -17.465 -11.082 35.432 1.00 91.69 80 LEU A CA 1
ATOM 615 C C . LEU A 1 80 ? -17.382 -12.565 35.050 1.00 91.69 80 LEU A C 1
ATOM 617 O O . LEU A 1 80 ? -16.460 -13.252 35.483 1.00 91.69 80 LEU A O 1
ATOM 621 N N . ASP A 1 81 ? -18.303 -13.042 34.213 1.00 92.06 81 ASP A N 1
ATOM 622 C CA . ASP A 1 81 ? -18.288 -14.411 33.693 1.00 92.06 81 ASP A CA 1
ATOM 623 C C . ASP A 1 81 ? -17.018 -14.677 32.874 1.00 92.06 81 ASP A C 1
ATOM 625 O O . ASP A 1 81 ? -16.282 -15.626 33.145 1.00 92.06 81 ASP A O 1
ATOM 629 N N . LEU A 1 82 ? -16.669 -13.757 31.968 1.00 89.75 82 LEU A N 1
ATOM 630 C CA . LEU A 1 82 ? -15.405 -13.816 31.231 1.00 89.75 82 LEU A CA 1
ATOM 631 C C . LEU A 1 82 ? -14.192 -13.798 32.169 1.00 89.75 82 LEU A C 1
ATOM 633 O O . LEU A 1 82 ? -13.247 -14.554 31.959 1.00 89.75 82 LEU A O 1
ATOM 637 N N . ALA A 1 83 ? -14.207 -12.973 33.222 1.00 88.62 83 ALA A N 1
ATOM 638 C CA . ALA A 1 83 ? -13.116 -12.886 34.196 1.00 88.62 83 ALA A CA 1
ATOM 639 C C . ALA A 1 83 ? -12.941 -14.175 35.012 1.00 88.62 83 ALA A C 1
ATOM 641 O O . ALA A 1 83 ? -11.842 -14.449 35.494 1.00 88.62 83 ALA A O 1
ATOM 642 N N . ASN A 1 84 ? -13.997 -14.974 35.168 1.00 89.00 84 ASN A N 1
ATOM 643 C CA . ASN A 1 84 ? -13.933 -16.278 35.826 1.00 89.00 84 ASN A CA 1
ATOM 644 C C . ASN A 1 84 ? -13.406 -17.387 34.910 1.00 89.00 84 ASN A C 1
ATOM 646 O O . ASN A 1 84 ? -12.893 -18.382 35.410 1.00 89.00 84 ASN A O 1
ATOM 650 N N . GLN A 1 85 ? -13.480 -17.205 33.591 1.00 87.62 85 GLN A N 1
ATOM 651 C CA . GLN A 1 85 ? -12.912 -18.134 32.608 1.00 87.62 85 GLN A CA 1
ATOM 652 C C . GLN A 1 85 ? -11.397 -17.947 32.418 1.00 87.62 85 GLN A C 1
ATOM 654 O O . GLN A 1 85 ? -10.756 -18.734 31.721 1.00 87.62 85 GLN A O 1
ATOM 659 N N . VAL A 1 86 ? -10.810 -16.911 33.024 1.00 83.12 86 VAL A N 1
ATOM 660 C CA . VAL A 1 86 ? -9.367 -16.664 32.988 1.00 83.12 86 VAL A CA 1
ATOM 661 C C . VAL A 1 86 ? -8.651 -17.636 33.933 1.00 83.12 86 VAL A C 1
ATOM 663 O O . VAL A 1 86 ? -8.940 -17.617 35.131 1.00 83.12 86 VAL A O 1
ATOM 666 N N . PRO A 1 87 ? -7.688 -18.442 33.448 1.00 74.38 87 PRO A N 1
ATOM 667 C CA . PRO A 1 87 ? -6.897 -19.298 34.322 1.00 74.38 87 PRO A CA 1
ATOM 668 C C . PRO A 1 87 ? -6.067 -18.445 35.291 1.00 74.38 87 PRO A C 1
ATOM 670 O O . PRO A 1 87 ? -5.269 -17.614 34.859 1.00 74.38 87 PRO A O 1
ATOM 673 N N . GLU A 1 88 ? -6.229 -18.658 36.601 1.00 66.12 88 GLU A N 1
ATOM 674 C CA . GLU A 1 88 ? -5.466 -17.936 37.640 1.00 66.12 88 GLU A CA 1
ATOM 675 C C . GLU A 1 88 ? -3.955 -18.233 37.569 1.00 66.12 88 GLU A C 1
ATOM 677 O O . GLU A 1 88 ? -3.137 -17.415 37.982 1.00 66.12 88 GLU A O 1
ATOM 682 N N . GLU A 1 89 ? -3.593 -19.364 36.959 1.00 57.41 89 GLU A N 1
ATOM 683 C CA . GLU A 1 89 ? -2.224 -19.832 36.723 1.00 57.41 89 GLU A CA 1
ATOM 684 C C . GLU A 1 89 ? -1.624 -19.356 35.391 1.00 57.41 89 GLU A C 1
ATOM 686 O O . GLU A 1 89 ? -0.524 -19.774 35.034 1.00 57.41 89 GLU A O 1
ATOM 691 N N . ALA A 1 90 ? -2.287 -18.461 34.646 1.00 51.88 90 ALA A N 1
ATOM 692 C CA . ALA A 1 90 ? -1.695 -17.821 33.469 1.00 51.88 90 ALA A CA 1
ATOM 693 C C . ALA A 1 90 ? -0.631 -16.780 33.882 1.00 51.88 90 ALA A C 1
ATOM 695 O O . ALA A 1 90 ? -0.705 -15.599 33.553 1.00 51.88 90 ALA A O 1
ATOM 696 N N . GLN A 1 91 ? 0.369 -17.214 34.647 1.00 49.09 91 GLN A N 1
ATOM 697 C CA . GLN A 1 91 ? 1.674 -16.584 34.695 1.00 49.09 91 GLN A CA 1
ATOM 698 C C . GLN A 1 91 ? 2.525 -17.235 33.602 1.00 49.09 91 GLN A C 1
ATOM 700 O O . GLN A 1 91 ? 2.881 -18.408 33.666 1.00 49.09 91 GLN A O 1
ATOM 705 N N . SER A 1 92 ? 2.882 -16.444 32.590 1.00 46.84 92 SER A N 1
ATOM 706 C CA . SER A 1 92 ? 4.000 -16.724 31.679 1.00 46.84 92 SER A CA 1
ATOM 707 C C . SER A 1 92 ? 3.842 -17.873 30.663 1.00 46.84 92 SER A C 1
ATOM 709 O O . SER A 1 92 ? 4.843 -18.341 30.111 1.00 46.84 92 SER A O 1
ATOM 711 N N . ALA A 1 93 ? 2.630 -18.295 30.312 1.00 43.28 93 ALA A N 1
ATOM 712 C CA . ALA A 1 93 ? 2.438 -19.159 29.148 1.00 43.28 93 ALA A CA 1
ATOM 713 C C . ALA A 1 93 ? 2.151 -18.302 27.900 1.00 43.28 93 ALA A C 1
ATOM 715 O O . ALA A 1 93 ? 1.021 -17.900 27.662 1.00 43.28 93 ALA A O 1
ATOM 716 N N . ALA A 1 94 ? 3.203 -18.065 27.106 1.00 44.72 94 ALA A N 1
ATOM 717 C CA . ALA A 1 94 ? 3.213 -17.486 25.754 1.00 44.72 94 ALA A CA 1
ATOM 718 C C . ALA A 1 94 ? 3.576 -15.992 25.608 1.00 44.72 94 ALA A C 1
ATOM 720 O O . ALA A 1 94 ? 2.856 -15.209 24.998 1.00 44.72 94 ALA A O 1
ATOM 721 N N . SER A 1 95 ? 4.850 -15.673 25.870 1.00 41.50 95 SER A N 1
ATOM 722 C CA . SER A 1 95 ? 5.622 -14.711 25.052 1.00 41.50 95 SER A CA 1
ATOM 723 C C . SER A 1 95 ? 5.853 -15.208 23.605 1.00 41.50 95 SER A C 1
ATOM 725 O O . SER A 1 95 ? 6.839 -14.870 22.941 1.00 41.50 95 SER A O 1
ATOM 727 N N . GLY A 1 96 ? 4.944 -16.035 23.084 1.00 42.91 96 GLY A N 1
ATOM 728 C CA . GLY A 1 96 ? 4.937 -16.459 21.700 1.00 42.91 96 GLY A CA 1
ATOM 729 C C . GLY A 1 96 ? 4.534 -15.261 20.864 1.00 42.91 96 GLY A C 1
ATOM 730 O O . GLY A 1 96 ? 3.351 -14.956 20.771 1.00 42.91 96 GLY A O 1
ATOM 731 N N . LYS A 1 97 ? 5.527 -14.559 20.304 1.00 45.09 97 LYS A N 1
ATOM 732 C CA . LYS A 1 97 ? 5.379 -13.530 19.264 1.00 45.09 97 LYS A CA 1
ATOM 733 C C . LYS A 1 97 ? 4.128 -13.824 18.427 1.00 45.09 97 LYS A C 1
ATOM 735 O O . LYS A 1 97 ? 4.179 -14.740 17.605 1.00 45.09 97 LYS A O 1
ATOM 740 N N . LEU A 1 98 ? 3.020 -13.096 18.641 1.00 52.72 98 LEU A N 1
ATOM 741 C CA . LEU A 1 98 ? 1.818 -13.345 17.838 1.00 52.72 98 LEU A CA 1
ATOM 742 C C . LEU A 1 98 ? 2.228 -13.219 16.357 1.00 52.72 98 LEU A C 1
ATOM 744 O O . LEU A 1 98 ? 2.906 -12.246 16.004 1.00 52.72 98 LEU A O 1
ATOM 748 N N . PRO A 1 99 ? 1.908 -14.203 15.504 1.00 53.94 99 PRO A N 1
ATOM 749 C CA . PRO A 1 99 ? 2.410 -14.252 14.139 1.00 53.94 99 PRO A CA 1
ATOM 750 C C . PRO A 1 99 ? 1.830 -13.093 13.320 1.00 53.94 99 PRO A C 1
ATOM 752 O O . PRO A 1 99 ? 0.644 -13.072 13.011 1.00 53.94 99 PRO A O 1
ATOM 755 N N . GLY A 1 100 ? 2.667 -12.119 12.966 1.00 59.66 100 GLY A N 1
ATOM 756 C CA . GLY A 1 100 ? 2.272 -10.958 12.167 1.00 59.66 100 GLY A CA 1
ATOM 757 C C . GLY A 1 100 ? 3.209 -9.772 12.379 1.00 59.66 100 GLY A C 1
ATOM 758 O O . GLY A 1 100 ? 3.932 -9.712 13.373 1.00 59.66 100 GLY A O 1
ATOM 759 N N . ILE A 1 101 ? 3.205 -8.839 11.431 1.00 73.00 101 ILE A N 1
ATOM 760 C CA . ILE A 1 101 ? 3.918 -7.561 11.535 1.00 73.00 101 ILE A CA 1
ATOM 761 C C . ILE A 1 101 ? 2.894 -6.486 11.920 1.00 73.00 101 ILE A C 1
ATOM 763 O O . ILE A 1 101 ? 1.731 -6.568 11.512 1.00 73.00 101 ILE A O 1
ATOM 767 N N . SER A 1 102 ? 3.301 -5.505 12.735 1.00 79.31 102 SER A N 1
ATOM 768 C CA . SER A 1 102 ? 2.435 -4.357 13.020 1.00 79.31 102 SER A CA 1
ATOM 769 C C . SER A 1 102 ? 2.125 -3.620 11.722 1.00 79.31 102 SER A C 1
ATOM 771 O O . SER A 1 102 ? 2.976 -3.501 10.836 1.00 79.31 102 SER A O 1
ATOM 773 N N . GLU A 1 103 ? 0.904 -3.120 11.585 1.00 80.62 103 GLU A N 1
ATOM 774 C CA . GLU A 1 103 ? 0.487 -2.403 10.380 1.00 80.62 103 GLU A CA 1
ATOM 775 C C . GLU A 1 103 ? 1.444 -1.249 10.051 1.00 80.62 103 GLU A C 1
ATOM 777 O O . GLU A 1 103 ? 1.824 -1.052 8.899 1.00 80.62 103 GLU A O 1
ATOM 782 N N . ARG A 1 104 ? 1.945 -0.563 11.082 1.00 80.88 104 ARG A N 1
ATOM 783 C CA . ARG A 1 104 ? 2.975 0.470 10.960 1.00 80.88 104 ARG A CA 1
ATOM 784 C C . ARG A 1 104 ? 4.249 -0.034 10.281 1.00 80.88 104 ARG A C 1
ATOM 786 O O . ARG A 1 104 ? 4.738 0.600 9.346 1.00 80.88 104 ARG A O 1
ATOM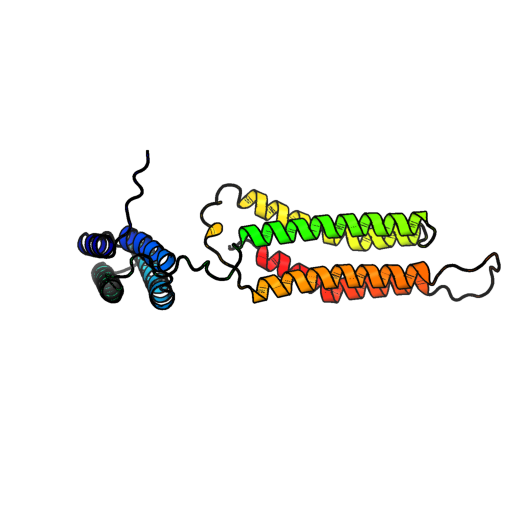 793 N N . ALA A 1 105 ? 4.804 -1.145 10.760 1.00 83.06 105 ALA A N 1
ATOM 794 C CA . ALA A 1 105 ? 6.021 -1.703 10.187 1.00 83.06 105 ALA A CA 1
ATOM 795 C C . ALA A 1 105 ? 5.782 -2.170 8.743 1.00 83.06 105 ALA A C 1
ATOM 797 O O . ALA A 1 105 ? 6.643 -1.951 7.892 1.00 83.06 105 ALA A O 1
ATOM 798 N N . LEU A 1 106 ? 4.597 -2.712 8.434 1.00 86.06 106 LEU A N 1
ATOM 799 C CA . LEU A 1 106 ? 4.220 -3.045 7.060 1.00 86.06 106 LEU A CA 1
ATOM 800 C C . LEU A 1 106 ? 4.130 -1.796 6.172 1.00 86.06 106 LEU A C 1
ATOM 802 O O . LEU A 1 106 ? 4.722 -1.786 5.099 1.00 86.06 106 LEU A O 1
ATOM 806 N N . LYS A 1 107 ? 3.452 -0.730 6.615 1.00 87.19 107 LYS A N 1
ATOM 807 C CA . LYS A 1 107 ? 3.355 0.548 5.886 1.00 87.19 107 LYS A CA 1
ATOM 808 C C . LYS A 1 107 ? 4.731 1.121 5.573 1.00 87.19 107 LYS A C 1
ATOM 810 O O . LYS A 1 107 ? 4.992 1.513 4.439 1.00 87.19 107 LYS A O 1
ATOM 815 N N . GLN A 1 108 ? 5.627 1.126 6.559 1.00 87.19 108 GLN A N 1
ATOM 816 C CA . GLN A 1 108 ? 6.986 1.628 6.386 1.00 87.19 108 GLN A CA 1
ATOM 817 C C . GLN A 1 108 ? 7.801 0.756 5.420 1.00 87.19 108 GLN A C 1
ATOM 819 O O . GLN A 1 108 ? 8.510 1.292 4.571 1.00 87.19 108 GLN A O 1
ATOM 824 N N . GLN A 1 109 ? 7.669 -0.571 5.502 1.00 89.75 109 GLN A N 1
ATOM 825 C CA . GLN A 1 109 ? 8.303 -1.497 4.560 1.00 89.75 109 GLN A CA 1
ATOM 826 C C . GLN A 1 109 ? 7.768 -1.321 3.137 1.00 89.75 109 GLN A C 1
ATOM 828 O O . GLN A 1 109 ? 8.559 -1.252 2.204 1.00 89.75 109 GLN A O 1
ATOM 833 N N . VAL A 1 110 ? 6.449 -1.206 2.965 1.00 89.12 110 VAL A N 1
ATOM 834 C CA . VAL A 1 110 ? 5.802 -0.977 1.664 1.00 89.12 110 VAL A CA 1
ATOM 835 C C . VAL A 1 110 ? 6.245 0.356 1.068 1.00 89.12 110 VAL A C 1
ATOM 837 O O . VAL A 1 110 ? 6.605 0.401 -0.104 1.00 89.12 110 VAL A O 1
ATOM 840 N N . LEU A 1 111 ? 6.291 1.424 1.869 1.00 89.25 111 LEU A N 1
ATOM 841 C CA . LEU A 1 111 ? 6.779 2.730 1.428 1.00 89.25 111 LEU A CA 1
ATOM 842 C C . LEU A 1 111 ? 8.245 2.665 0.993 1.00 89.25 111 LEU A C 1
ATOM 844 O O . LEU A 1 111 ? 8.599 3.176 -0.067 1.00 89.25 111 LEU A O 1
ATOM 848 N N . PHE A 1 112 ? 9.091 2.013 1.793 1.00 90.19 112 PHE A N 1
ATOM 849 C CA . PHE A 1 112 ? 10.501 1.831 1.467 1.00 90.19 112 PHE A CA 1
ATOM 850 C C . PHE A 1 112 ? 10.676 1.031 0.173 1.00 90.19 112 PHE A C 1
ATOM 852 O O . PHE A 1 112 ? 11.432 1.435 -0.706 1.00 90.19 112 PHE A O 1
ATOM 859 N N . LEU A 1 113 ? 9.933 -0.064 0.016 1.00 90.75 113 LEU A N 1
ATOM 860 C CA . LEU A 1 113 ? 9.988 -0.913 -1.169 1.00 90.75 113 LEU A CA 1
ATOM 861 C C . LEU A 1 113 ? 9.475 -0.186 -2.421 1.00 90.75 113 LEU A C 1
ATOM 863 O O . LEU A 1 113 ? 10.033 -0.340 -3.507 1.00 90.75 113 LEU A O 1
ATOM 867 N N . LEU A 1 114 ? 8.448 0.650 -2.266 1.00 90.44 114 LEU A N 1
ATOM 868 C CA . LEU A 1 114 ? 7.930 1.511 -3.322 1.00 90.44 114 LEU A CA 1
ATOM 869 C C . LEU A 1 114 ? 8.959 2.574 -3.735 1.00 90.44 114 LEU A C 1
ATOM 871 O O . LEU A 1 114 ? 9.198 2.751 -4.927 1.00 90.44 114 LEU A O 1
ATOM 875 N N . ALA A 1 115 ? 9.609 3.234 -2.775 1.00 90.94 115 ALA A N 1
ATOM 876 C CA . ALA A 1 115 ? 10.634 4.238 -3.049 1.00 90.94 115 ALA A CA 1
ATOM 877 C C . ALA A 1 115 ? 11.874 3.623 -3.718 1.00 90.94 115 ALA A C 1
ATOM 879 O O . ALA A 1 115 ? 12.286 4.076 -4.784 1.00 90.94 115 ALA A O 1
ATOM 880 N N . VAL A 1 116 ? 12.436 2.558 -3.136 1.00 93.31 116 VAL A N 1
ATOM 881 C CA . VAL A 1 116 ? 13.624 1.875 -3.672 1.00 93.31 116 VAL A CA 1
ATOM 882 C C . VAL A 1 116 ? 13.344 1.292 -5.052 1.00 93.31 116 VAL A C 1
ATOM 884 O O . VAL A 1 116 ? 14.130 1.506 -5.971 1.00 93.31 116 VAL A O 1
ATOM 887 N N . GLY A 1 117 ? 12.211 0.607 -5.230 1.00 92.50 117 GLY A N 1
ATOM 888 C CA . GLY A 1 117 ? 11.849 0.029 -6.521 1.00 92.50 117 GLY A CA 1
ATOM 889 C C . GLY A 1 117 ? 11.696 1.083 -7.620 1.00 92.50 117 GLY A C 1
ATOM 890 O O . GLY A 1 117 ? 12.152 0.868 -8.741 1.00 92.50 117 GLY A O 1
ATOM 891 N N . LYS A 1 118 ? 11.135 2.258 -7.307 1.00 91.44 118 LYS A N 1
ATOM 892 C CA . LYS A 1 118 ? 11.011 3.362 -8.274 1.00 91.44 118 LYS A CA 1
ATOM 893 C C . LYS A 1 118 ? 12.346 4.029 -8.582 1.00 91.44 118 LYS A C 1
ATOM 895 O O . LYS A 1 118 ? 12.604 4.306 -9.747 1.00 91.44 118 LYS A O 1
ATOM 900 N N . VAL A 1 119 ? 13.215 4.225 -7.589 1.00 93.75 119 VAL A N 1
ATOM 901 C CA . VAL A 1 119 ? 14.584 4.716 -7.825 1.00 93.75 119 VAL A CA 1
ATOM 902 C C . VAL A 1 119 ? 15.346 3.757 -8.741 1.00 93.75 119 VAL A C 1
ATOM 904 O O . VAL A 1 119 ? 15.918 4.200 -9.732 1.00 93.75 119 VAL A O 1
ATOM 907 N N . LEU A 1 120 ? 15.294 2.449 -8.468 1.00 94.88 120 LEU A N 1
ATOM 908 C CA . LEU A 1 120 ? 15.913 1.432 -9.324 1.00 94.88 120 LEU A CA 1
ATOM 909 C C . LEU A 1 120 ? 15.341 1.454 -10.742 1.00 94.88 120 LEU A C 1
ATOM 911 O O . LEU A 1 120 ? 16.095 1.386 -11.708 1.00 94.88 120 LEU A O 1
ATOM 915 N N . LEU A 1 121 ? 14.021 1.590 -10.873 1.00 93.75 121 LEU A N 1
ATOM 916 C CA . LEU A 1 121 ? 13.364 1.688 -12.170 1.00 93.75 121 LEU A CA 1
ATOM 917 C C . LEU A 1 121 ? 13.814 2.936 -12.946 1.00 93.75 121 LEU A C 1
ATOM 919 O O . LEU A 1 121 ? 14.106 2.829 -14.132 1.00 93.75 121 LEU A O 1
ATOM 923 N N . PHE A 1 122 ? 13.912 4.100 -12.298 1.00 93.94 122 PHE A N 1
ATOM 924 C CA . PHE A 1 122 ? 14.384 5.328 -12.944 1.00 93.94 122 PHE A CA 1
ATOM 925 C C . PHE A 1 122 ? 15.847 5.237 -13.366 1.00 93.94 122 PHE A C 1
ATOM 927 O O . PHE A 1 122 ? 16.167 5.602 -14.494 1.00 93.94 122 PHE A O 1
ATOM 934 N N . VAL A 1 123 ? 16.717 4.704 -12.502 1.00 95.25 123 VAL A N 1
ATOM 935 C CA . VAL A 1 123 ? 18.121 4.444 -12.849 1.00 95.25 123 VAL A CA 1
ATOM 936 C C . VAL A 1 123 ? 18.192 3.507 -14.051 1.00 95.25 123 VAL A C 1
ATOM 938 O O . VAL A 1 123 ? 18.922 3.781 -14.995 1.00 95.25 123 VAL A O 1
ATOM 941 N N . TYR A 1 124 ? 17.385 2.448 -14.075 1.00 93.94 124 TYR A N 1
ATOM 942 C CA . TYR A 1 124 ? 17.378 1.510 -15.190 1.00 93.94 124 TYR A CA 1
ATOM 943 C C . TYR A 1 124 ? 16.884 2.138 -16.499 1.00 93.94 124 TYR A C 1
ATOM 945 O O . TYR A 1 124 ? 17.553 2.020 -17.523 1.00 93.94 124 TYR A O 1
ATOM 953 N N . ILE A 1 125 ? 15.768 2.871 -16.478 1.00 91.88 125 ILE A N 1
ATOM 954 C CA . ILE A 1 125 ? 15.269 3.603 -17.654 1.00 91.88 125 ILE A CA 1
ATOM 955 C C . ILE A 1 125 ? 16.327 4.590 -18.168 1.00 91.88 125 ILE A C 1
ATOM 957 O O . ILE A 1 125 ? 16.551 4.676 -19.374 1.00 91.88 125 ILE A O 1
ATOM 961 N N . PHE A 1 126 ? 17.008 5.296 -17.263 1.00 94.12 126 PHE A N 1
ATOM 962 C CA . PHE A 1 126 ? 18.097 6.204 -17.614 1.00 94.12 126 PHE A CA 1
ATOM 963 C C . PHE A 1 126 ? 19.271 5.461 -18.269 1.00 94.12 126 PHE A C 1
ATOM 965 O O . PHE A 1 126 ? 19.722 5.867 -19.335 1.00 94.12 126 PHE A O 1
ATOM 972 N N .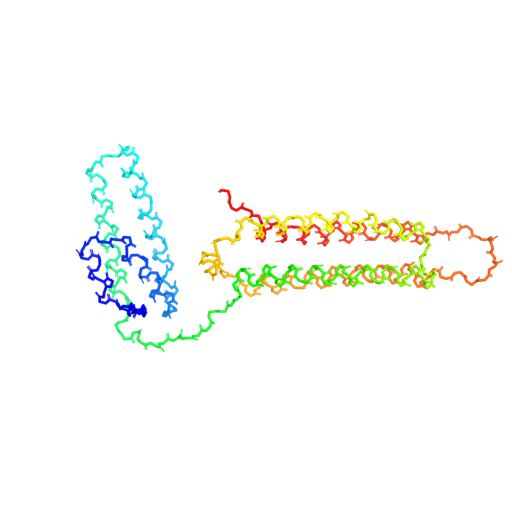 THR A 1 127 ? 19.708 4.330 -17.703 1.00 92.38 127 THR A N 1
ATOM 973 C CA . THR A 1 127 ? 20.787 3.510 -18.290 1.00 92.38 127 THR A CA 1
ATOM 974 C C . THR A 1 127 ? 20.420 2.957 -19.669 1.00 92.38 127 THR A C 1
ATOM 976 O O . THR A 1 127 ? 21.273 2.878 -20.551 1.00 92.38 127 THR A O 1
ATOM 979 N N . LEU A 1 128 ? 19.148 2.612 -19.900 1.00 88.31 128 LEU A N 1
ATOM 980 C CA . LEU A 1 128 ? 18.658 2.174 -21.211 1.00 88.31 128 LEU A CA 1
ATOM 981 C C . LEU A 1 128 ? 18.664 3.304 -22.243 1.00 88.31 128 LEU A C 1
ATOM 983 O O . LEU A 1 128 ? 18.937 3.059 -23.414 1.00 88.31 128 LEU A O 1
ATOM 987 N N . TRP A 1 129 ? 18.379 4.534 -21.823 1.00 88.50 129 TRP A N 1
ATOM 988 C CA . TRP A 1 129 ? 18.489 5.703 -22.688 1.00 88.50 129 TRP A CA 1
ATOM 989 C C . TRP A 1 129 ? 19.950 6.020 -23.029 1.00 88.50 129 TRP A C 1
ATOM 991 O O . TRP A 1 129 ? 20.282 6.168 -24.203 1.00 88.50 129 TRP A O 1
ATOM 100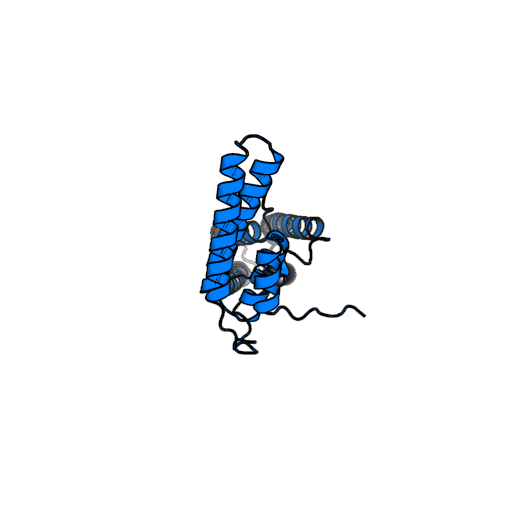1 N N . GLU A 1 130 ? 20.835 6.046 -22.031 1.00 90.44 130 GLU A N 1
ATOM 1002 C CA . GLU A 1 130 ? 22.258 6.349 -22.225 1.00 90.44 130 GLU A CA 1
ATOM 1003 C C . GLU A 1 130 ? 22.969 5.300 -23.096 1.00 90.44 130 GLU A C 1
ATOM 1005 O O . GLU A 1 130 ? 23.768 5.645 -23.963 1.00 90.44 130 GLU A O 1
ATOM 1010 N N . SER A 1 131 ? 22.630 4.018 -22.930 1.00 87.06 131 SER A N 1
ATOM 1011 C CA . SER A 1 131 ? 23.168 2.921 -23.753 1.00 87.06 131 SER A CA 1
ATOM 1012 C C . SER A 1 131 ? 22.595 2.859 -25.176 1.00 87.06 131 SER A C 1
ATOM 1014 O O . SER A 1 131 ? 22.986 1.989 -25.953 1.00 87.06 131 SER A O 1
ATOM 1016 N N . GLY A 1 132 ? 21.670 3.756 -25.535 1.00 81.81 132 GLY A N 1
ATOM 1017 C CA . GLY A 1 132 ? 21.030 3.788 -26.852 1.00 81.81 132 GLY A CA 1
ATOM 1018 C C . GLY A 1 132 ? 19.920 2.750 -27.051 1.00 81.81 132 GLY A C 1
ATOM 1019 O O . GLY A 1 132 ? 19.360 2.666 -28.141 1.00 81.81 132 GLY A O 1
ATOM 1020 N N . GLY A 1 133 ? 19.553 1.988 -26.015 1.00 80.31 133 GLY A N 1
ATOM 1021 C CA . GLY A 1 133 ? 18.425 1.048 -26.048 1.00 80.31 133 GLY A CA 1
ATOM 1022 C C . GLY A 1 133 ? 17.051 1.732 -26.097 1.00 80.31 133 GLY A C 1
ATOM 1023 O O . GLY A 1 133 ? 16.047 1.099 -26.426 1.00 80.31 133 GLY A O 1
ATOM 1024 N N . LEU A 1 134 ? 16.986 3.029 -25.784 1.00 82.12 134 LEU A N 1
ATOM 1025 C CA . LEU A 1 134 ? 15.762 3.824 -25.796 1.00 82.12 134 LEU A CA 1
ATOM 1026 C C . LEU A 1 134 ? 16.001 5.158 -26.517 1.00 82.12 134 LEU A C 1
ATOM 1028 O O . LEU A 1 134 ? 16.940 5.882 -26.196 1.00 82.12 134 LEU A O 1
ATOM 1032 N N . THR A 1 135 ? 15.132 5.523 -27.465 1.00 85.81 135 THR A N 1
ATOM 1033 C CA . THR A 1 135 ? 15.134 6.878 -28.039 1.00 85.81 135 THR A CA 1
ATOM 1034 C C . THR A 1 135 ? 14.722 7.897 -26.982 1.00 85.81 135 THR A C 1
ATOM 1036 O O . THR A 1 135 ? 14.054 7.564 -26.002 1.00 85.81 135 THR A O 1
ATOM 1039 N N . PHE A 1 136 ? 15.065 9.168 -27.195 1.00 86.00 136 PHE A N 1
ATOM 1040 C CA . PHE A 1 136 ? 14.644 10.247 -26.298 1.00 86.00 136 PHE A CA 1
ATOM 1041 C C . PHE A 1 136 ? 13.111 10.327 -26.150 1.00 86.00 136 PHE A C 1
ATOM 1043 O O . PHE A 1 136 ? 12.601 10.516 -25.048 1.00 86.00 136 PHE A O 1
ATOM 1050 N N . GLU A 1 137 ? 12.362 10.091 -27.232 1.00 85.75 137 GLU A N 1
ATOM 1051 C CA . GLU A 1 137 ? 10.896 10.005 -27.189 1.00 85.75 137 GLU A CA 1
ATOM 1052 C C . GLU A 1 137 ? 10.409 8.809 -26.358 1.00 85.75 137 GLU A C 1
ATOM 1054 O O . GLU A 1 137 ? 9.505 8.954 -25.534 1.00 85.75 137 GLU A O 1
ATOM 1059 N N . GLY A 1 138 ? 11.038 7.638 -26.517 1.00 85.25 138 GLY A N 1
ATOM 1060 C CA . GLY A 1 138 ? 10.742 6.452 -25.711 1.00 85.25 138 GLY A CA 1
ATOM 1061 C C . GLY A 1 138 ? 11.027 6.671 -24.223 1.00 85.25 138 GLY A C 1
ATOM 1062 O O . GLY A 1 138 ? 10.237 6.250 -23.374 1.00 85.25 138 GLY A O 1
ATOM 1063 N N . PHE A 1 139 ? 12.109 7.384 -23.903 1.00 89.25 139 PHE A N 1
ATOM 1064 C CA . PHE A 1 139 ? 12.462 7.795 -22.544 1.00 89.25 139 PHE A CA 1
ATOM 1065 C C . PHE A 1 139 ? 11.385 8.688 -21.934 1.00 89.25 139 PHE A C 1
ATOM 1067 O O . PHE A 1 139 ? 10.816 8.343 -20.895 1.00 89.25 139 PHE A O 1
ATOM 1074 N N . LEU A 1 140 ? 11.045 9.789 -22.607 1.00 91.44 140 LEU A N 1
ATOM 1075 C CA . LEU A 1 140 ? 10.030 10.722 -22.123 1.00 91.44 140 LEU A CA 1
ATOM 1076 C C . LEU A 1 140 ? 8.654 10.064 -21.998 1.00 91.44 140 LEU A C 1
ATOM 1078 O O . LEU A 1 140 ? 7.971 10.280 -20.999 1.00 91.44 140 LEU A O 1
ATOM 1082 N N . GLY A 1 141 ? 8.260 9.226 -22.959 1.00 89.56 141 GLY A N 1
ATOM 1083 C CA . GLY A 1 141 ? 6.988 8.509 -22.901 1.00 89.56 141 GLY A CA 1
ATOM 1084 C C . GLY A 1 141 ? 6.929 7.512 -21.742 1.00 89.56 141 GLY A C 1
ATOM 1085 O O . GLY A 1 141 ? 5.931 7.452 -21.026 1.00 89.56 141 GLY A O 1
ATOM 1086 N N . THR A 1 142 ? 8.015 6.771 -21.497 1.00 89.94 142 THR A N 1
ATOM 1087 C CA . THR A 1 142 ? 8.084 5.810 -20.382 1.00 89.94 142 THR A CA 1
ATOM 1088 C C . THR A 1 142 ? 8.011 6.542 -19.044 1.00 89.94 142 THR A C 1
ATOM 1090 O O . THR A 1 142 ? 7.233 6.165 -18.165 1.00 89.94 142 THR A O 1
ATOM 1093 N N . MET A 1 143 ? 8.758 7.640 -18.906 1.00 91.50 143 MET A N 1
ATOM 1094 C CA . MET A 1 143 ? 8.692 8.507 -17.729 1.00 91.50 143 MET A CA 1
ATOM 1095 C C . MET A 1 143 ? 7.291 9.100 -17.542 1.00 91.50 143 MET A C 1
ATOM 1097 O O . MET A 1 143 ? 6.778 9.101 -16.424 1.00 91.50 143 MET A O 1
ATOM 1101 N N . GLY A 1 144 ? 6.639 9.523 -18.626 1.00 91.19 144 GLY A N 1
ATOM 1102 C CA . GLY A 1 144 ? 5.280 10.063 -18.616 1.00 91.19 144 GLY A CA 1
ATOM 1103 C C . GLY A 1 144 ? 4.216 9.075 -18.129 1.00 91.19 144 GLY A C 1
ATOM 1104 O O . GLY A 1 144 ? 3.216 9.503 -17.564 1.00 91.19 144 GLY A O 1
ATOM 1105 N N . ILE A 1 145 ? 4.441 7.767 -18.280 1.00 89.12 145 ILE A N 1
ATOM 1106 C CA . ILE A 1 145 ? 3.543 6.721 -17.764 1.00 89.12 145 ILE A CA 1
ATOM 1107 C C . ILE A 1 145 ? 3.868 6.390 -16.302 1.00 89.12 145 ILE A C 1
ATOM 1109 O O . ILE A 1 145 ? 2.978 6.323 -15.455 1.00 89.12 145 ILE A O 1
ATOM 1113 N N . VAL A 1 146 ? 5.149 6.190 -15.983 1.00 88.06 146 VAL A N 1
ATOM 1114 C CA . VAL A 1 146 ? 5.583 5.681 -14.671 1.00 88.06 146 VAL A CA 1
ATOM 1115 C C . VAL A 1 146 ? 5.501 6.747 -13.574 1.00 88.06 146 VAL A C 1
ATOM 1117 O O . VAL A 1 146 ? 5.192 6.428 -12.418 1.00 88.06 146 VAL A O 1
ATOM 1120 N N . PHE A 1 147 ? 5.807 8.001 -13.912 1.00 90.56 147 PHE A N 1
ATOM 1121 C CA . PHE A 1 147 ? 5.961 9.086 -12.945 1.00 90.56 147 PHE A CA 1
ATOM 1122 C C . PHE A 1 147 ? 4.640 9.528 -12.295 1.00 90.56 147 PHE A C 1
ATOM 1124 O O . PHE A 1 147 ? 4.609 9.613 -11.065 1.00 90.56 147 PHE A O 1
ATOM 1131 N N . PRO A 1 148 ? 3.531 9.754 -13.033 1.00 90.25 148 PRO A N 1
ATOM 1132 C CA . PRO A 1 148 ? 2.274 10.182 -12.419 1.00 90.25 148 PRO A CA 1
ATOM 1133 C C . PRO A 1 148 ? 1.744 9.170 -11.405 1.00 90.25 148 PRO A C 1
ATOM 1135 O O . PRO A 1 148 ? 1.358 9.551 -10.302 1.00 90.25 148 PRO A O 1
ATOM 1138 N N . VAL A 1 149 ? 1.807 7.875 -11.731 1.00 87.12 149 VAL A N 1
ATOM 1139 C CA . VAL A 1 149 ? 1.349 6.816 -10.824 1.00 87.12 149 VAL A CA 1
ATOM 1140 C C . VAL A 1 149 ? 2.178 6.791 -9.539 1.00 87.12 149 VAL A C 1
ATOM 1142 O O . VAL A 1 149 ? 1.641 6.669 -8.437 1.00 87.12 149 VAL A O 1
ATOM 1145 N N . PHE A 1 150 ? 3.495 6.969 -9.662 1.00 87.06 150 PHE A N 1
ATOM 1146 C CA . PHE A 1 150 ? 4.366 7.091 -8.499 1.00 87.06 150 PHE A CA 1
ATOM 1147 C C . PHE A 1 150 ? 4.007 8.300 -7.633 1.00 87.06 150 PHE A C 1
ATOM 1149 O O . PHE A 1 150 ? 3.894 8.158 -6.415 1.00 87.06 150 PHE A O 1
ATOM 1156 N N . ALA A 1 151 ? 3.786 9.463 -8.248 1.00 90.25 151 ALA A N 1
ATOM 1157 C CA . ALA A 1 151 ? 3.403 10.674 -7.533 1.00 90.25 151 ALA A CA 1
ATOM 1158 C C . ALA A 1 151 ? 2.086 10.484 -6.763 1.00 90.25 151 ALA A C 1
ATOM 1160 O O . ALA A 1 151 ? 1.990 10.902 -5.609 1.00 90.25 151 ALA A O 1
ATOM 1161 N N . THR A 1 152 ? 1.102 9.793 -7.351 1.00 90.19 152 THR A N 1
ATOM 1162 C CA . THR A 1 152 ? -0.158 9.455 -6.673 1.00 90.19 152 THR A CA 1
ATOM 1163 C C . THR A 1 152 ? 0.077 8.593 -5.431 1.00 90.19 152 THR A C 1
ATOM 1165 O O . THR A 1 152 ? -0.406 8.932 -4.350 1.00 90.19 152 THR A O 1
ATOM 1168 N N . TYR A 1 153 ? 0.851 7.511 -5.549 1.00 87.62 153 TYR A N 1
ATOM 1169 C CA . TYR A 1 153 ? 1.131 6.627 -4.412 1.00 87.62 153 TYR A CA 1
ATOM 1170 C C . TYR A 1 153 ? 1.945 7.315 -3.317 1.00 87.62 153 TYR A C 1
ATOM 1172 O O . TYR A 1 153 ? 1.643 7.163 -2.132 1.00 87.62 153 TYR A O 1
ATOM 1180 N N . LEU A 1 154 ? 2.947 8.106 -3.705 1.00 87.06 154 LEU A N 1
ATOM 1181 C CA . LEU A 1 154 ? 3.776 8.849 -2.767 1.00 87.06 154 LEU A CA 1
ATOM 1182 C C . LEU A 1 154 ? 2.958 9.910 -2.023 1.00 87.06 154 LEU A C 1
ATOM 1184 O O . LEU A 1 154 ? 3.096 10.041 -0.810 1.00 87.06 154 LEU A O 1
ATOM 1188 N N . SER A 1 155 ? 2.075 10.626 -2.726 1.00 88.88 155 SER A N 1
ATOM 1189 C CA . SER A 1 155 ? 1.188 11.625 -2.125 1.00 88.88 155 SER A CA 1
ATOM 1190 C C . SER A 1 155 ? 0.258 11.003 -1.081 1.00 88.88 155 SER A C 1
ATOM 1192 O O . SER A 1 155 ? 0.171 11.528 0.028 1.00 88.88 155 SER A O 1
ATOM 1194 N N . MET A 1 156 ? -0.361 9.854 -1.384 1.00 86.00 156 MET A N 1
ATOM 1195 C CA . MET A 1 156 ? -1.214 9.136 -0.427 1.00 86.00 156 MET A CA 1
ATOM 1196 C C . MET A 1 156 ? -0.438 8.689 0.815 1.00 86.00 156 MET A C 1
ATOM 1198 O O . MET A 1 156 ? -0.881 8.928 1.938 1.00 86.00 156 MET A O 1
ATOM 1202 N N . ALA A 1 157 ? 0.735 8.078 0.632 1.00 85.06 157 ALA A N 1
ATOM 1203 C CA . ALA A 1 157 ? 1.540 7.608 1.754 1.00 85.06 157 ALA A CA 1
ATOM 1204 C C . ALA A 1 157 ? 2.060 8.767 2.621 1.00 85.06 157 ALA A C 1
ATOM 1206 O O . ALA A 1 157 ? 2.066 8.677 3.849 1.00 85.06 157 ALA A O 1
ATOM 1207 N N . TYR A 1 158 ? 2.459 9.876 1.992 1.00 86.00 158 TYR A N 1
ATOM 1208 C CA . TYR A 1 158 ? 2.897 11.072 2.703 1.00 86.00 158 TYR A CA 1
ATOM 1209 C C . TYR A 1 158 ? 1.747 11.718 3.486 1.00 86.00 158 TYR A C 1
ATOM 1211 O O . TYR A 1 158 ? 1.928 12.103 4.640 1.00 86.00 158 TYR A O 1
ATOM 1219 N N . GLN A 1 159 ? 0.549 11.781 2.900 1.00 85.75 159 GLN A N 1
ATOM 1220 C CA . GLN A 1 159 ? -0.644 12.283 3.577 1.00 85.75 159 GLN A CA 1
ATOM 1221 C C . GLN A 1 159 ? -0.999 11.435 4.809 1.00 85.75 159 GLN A C 1
ATOM 1223 O O . GLN A 1 159 ? -1.247 12.002 5.872 1.00 85.75 159 GLN A O 1
ATOM 1228 N N . ASP A 1 160 ? -0.970 10.103 4.704 1.00 82.38 160 ASP A N 1
ATOM 1229 C CA . ASP A 1 160 ? -1.218 9.205 5.844 1.00 82.38 160 ASP A CA 1
ATOM 1230 C C . ASP A 1 160 ? -0.179 9.395 6.961 1.00 82.38 160 ASP A C 1
ATOM 1232 O O . ASP A 1 160 ? -0.527 9.491 8.140 1.00 82.38 160 ASP A O 1
ATOM 1236 N N . MET A 1 161 ? 1.098 9.529 6.587 1.00 79.56 161 MET A N 1
ATOM 1237 C CA . MET A 1 161 ? 2.196 9.756 7.528 1.00 79.56 161 MET A CA 1
ATOM 1238 C C . MET A 1 161 ? 2.064 11.099 8.261 1.00 79.56 161 MET A C 1
ATOM 1240 O O . MET A 1 161 ? 2.348 11.180 9.457 1.00 79.56 161 MET A O 1
ATOM 1244 N N . LEU A 1 162 ? 1.607 12.149 7.570 1.00 82.44 162 LEU A N 1
ATOM 1245 C CA . LEU A 1 162 ? 1.350 13.455 8.178 1.00 82.44 162 LEU A CA 1
ATOM 1246 C C . LEU A 1 162 ? 0.132 13.451 9.104 1.00 82.44 162 LEU A C 1
ATOM 1248 O O . LEU A 1 162 ? 0.163 14.139 10.124 1.00 82.44 162 LEU A O 1
ATOM 1252 N N . LEU A 1 163 ? -0.921 12.702 8.767 1.00 78.69 163 LEU A N 1
ATOM 1253 C CA . LEU A 1 163 ? -2.141 12.618 9.574 1.00 78.69 163 LEU A CA 1
ATOM 1254 C C . LEU A 1 163 ? -1.909 11.847 10.878 1.00 78.69 163 LEU A C 1
ATOM 1256 O O . LEU A 1 163 ? -2.325 12.303 11.939 1.00 78.69 163 LEU A O 1
ATOM 1260 N N . HIS A 1 164 ? -1.173 10.737 10.828 1.00 72.38 164 HIS A N 1
ATOM 1261 C CA . HIS A 1 164 ? -0.934 9.875 11.991 1.00 72.38 164 HIS A CA 1
ATOM 1262 C C . HIS A 1 164 ? 0.341 10.221 12.769 1.00 72.38 164 HIS A C 1
ATOM 1264 O O . HIS A 1 164 ? 0.797 9.447 13.613 1.00 72.38 164 HIS A O 1
ATOM 1270 N N . ARG A 1 165 ? 0.913 11.408 12.538 1.00 72.69 165 ARG A N 1
ATOM 1271 C CA . ARG A 1 165 ? 2.184 11.827 13.142 1.00 72.69 165 ARG A CA 1
ATOM 1272 C C . ARG A 1 165 ? 2.169 11.942 14.669 1.00 72.69 165 ARG A C 1
ATOM 1274 O O . ARG A 1 165 ? 3.223 12.211 15.237 1.00 72.69 165 ARG A O 1
ATOM 1281 N N . HIS A 1 166 ? 1.012 11.881 15.329 1.00 61.44 166 HIS A N 1
ATOM 1282 C CA . HIS A 1 166 ? 0.882 11.993 16.792 1.00 61.44 166 HIS A CA 1
ATOM 1283 C C . HIS A 1 166 ? 0.149 10.792 17.430 1.00 61.44 166 HIS A C 1
ATOM 1285 O O . HIS A 1 166 ? 0.272 10.601 18.637 1.00 61.44 166 HIS A O 1
ATOM 1291 N N . ASP A 1 167 ? -0.487 9.915 16.641 1.00 62.00 167 ASP A N 1
ATOM 1292 C CA . ASP A 1 167 ? -1.260 8.744 17.110 1.00 62.00 167 ASP A CA 1
ATOM 1293 C C . ASP A 1 167 ? -0.462 7.425 17.088 1.00 62.00 167 ASP A C 1
ATOM 1295 O O . ASP A 1 167 ? -0.976 6.328 16.859 1.00 62.00 167 ASP A O 1
ATOM 1299 N N . TYR A 1 168 ? 0.837 7.506 17.380 1.00 55.16 168 TYR A N 1
ATOM 1300 C CA . TYR A 1 168 ? 1.759 6.369 17.266 1.00 55.16 168 TYR A CA 1
ATOM 1301 C C . TYR A 1 168 ? 1.439 5.173 18.173 1.00 55.16 168 TYR A C 1
ATOM 1303 O O . TYR A 1 168 ? 1.921 4.076 17.905 1.00 55.16 168 TYR A O 1
ATOM 1311 N N . LYS A 1 169 ? 0.660 5.360 19.246 1.00 53.72 169 LYS A N 1
ATOM 1312 C CA . LYS A 1 169 ? 0.347 4.291 20.213 1.00 53.72 169 LYS A CA 1
ATOM 1313 C C . LYS A 1 169 ? -0.899 3.475 19.854 1.00 53.72 169 LYS A C 1
ATOM 1315 O O . LYS A 1 169 ? -1.032 2.360 20.351 1.00 53.72 169 LYS A O 1
ATOM 1320 N N . ALA A 1 170 ? -1.798 4.009 19.027 1.00 53.31 170 ALA A N 1
ATOM 1321 C CA . ALA A 1 170 ? -3.030 3.320 18.638 1.00 53.31 170 ALA A CA 1
ATOM 1322 C C . ALA A 1 170 ? -2.785 2.328 17.485 1.00 53.31 170 ALA A C 1
ATOM 1324 O O . ALA A 1 170 ? -3.205 1.175 17.565 1.00 53.31 170 ALA A O 1
ATOM 1325 N N . ASN A 1 171 ? -2.002 2.732 16.478 1.00 54.06 171 ASN A N 1
ATOM 1326 C CA . ASN A 1 171 ? -1.751 1.933 15.268 1.00 54.06 171 ASN A CA 1
ATOM 1327 C C . ASN A 1 171 ? -0.749 0.778 15.443 1.00 54.06 171 ASN A C 1
ATOM 1329 O O . ASN A 1 171 ? -0.646 -0.076 14.566 1.00 54.06 171 ASN A O 1
ATOM 1333 N N . ASP A 1 172 ? -0.018 0.706 16.559 1.00 58.81 172 ASP A N 1
ATOM 1334 C CA . ASP A 1 172 ? 0.890 -0.423 16.838 1.00 58.81 172 ASP A CA 1
ATOM 1335 C C . ASP A 1 172 ? 0.150 -1.687 17.318 1.00 58.81 172 ASP A C 1
ATOM 1337 O O . ASP A 1 172 ? 0.742 -2.764 17.391 1.00 58.81 172 ASP A O 1
ATOM 1341 N N . LYS A 1 173 ? -1.151 -1.569 17.624 1.00 58.56 173 LYS A N 1
ATOM 1342 C CA . LYS A 1 173 ? -1.998 -2.689 18.060 1.00 58.56 173 LYS A CA 1
ATOM 1343 C C . LYS A 1 173 ? -2.632 -3.452 16.896 1.00 58.56 173 LYS A C 1
ATOM 1345 O O . LYS A 1 173 ? -2.947 -4.631 17.040 1.00 58.56 173 LYS A O 1
ATOM 1350 N N . LEU A 1 174 ? -2.786 -2.813 15.734 1.00 67.31 174 LEU A N 1
ATOM 1351 C CA . LEU A 1 174 ? -3.315 -3.455 14.533 1.00 67.31 174 LEU A CA 1
ATOM 1352 C C . LEU A 1 174 ? -2.231 -4.348 13.911 1.00 67.31 174 LEU A C 1
ATOM 1354 O O . LEU A 1 174 ? -1.136 -3.896 13.560 1.00 67.31 174 LEU A O 1
ATOM 1358 N N . ARG A 1 175 ? -2.518 -5.651 13.806 1.00 71.38 175 ARG A N 1
ATOM 1359 C CA . ARG A 1 175 ? -1.614 -6.645 13.211 1.00 71.38 175 ARG A CA 1
ATOM 1360 C C . ARG A 1 175 ? -2.151 -7.113 11.874 1.00 71.38 175 ARG A C 1
ATOM 1362 O O . ARG A 1 175 ? -3.307 -7.510 11.761 1.00 71.38 175 ARG A O 1
ATOM 1369 N N . VAL A 1 176 ? -1.273 -7.140 10.879 1.00 76.44 176 VAL A N 1
ATOM 1370 C CA . VAL A 1 176 ? -1.610 -7.652 9.552 1.00 76.44 176 VAL A CA 1
ATOM 1371 C C . VAL A 1 176 ? -1.253 -9.133 9.477 1.00 76.44 176 VAL A C 1
ATOM 1373 O O . VAL A 1 176 ? -0.182 -9.558 9.923 1.00 76.44 176 VAL A O 1
ATOM 1376 N N . SER A 1 177 ? -2.157 -9.933 8.908 1.00 79.94 177 SER A N 1
ATOM 1377 C CA . SER A 1 177 ? -1.920 -11.363 8.718 1.00 79.94 177 SER A CA 1
ATOM 1378 C C . SER A 1 177 ? -0.710 -11.609 7.808 1.00 79.94 177 SER A C 1
ATOM 1380 O O . SER A 1 177 ? -0.470 -10.895 6.829 1.00 79.94 177 SER A O 1
ATOM 1382 N N . ARG A 1 178 ? 0.049 -12.670 8.100 1.00 79.19 178 ARG A N 1
ATOM 1383 C CA . ARG A 1 178 ? 1.234 -13.050 7.315 1.00 79.19 178 ARG A CA 1
ATOM 1384 C C . ARG A 1 178 ? 0.909 -13.308 5.838 1.00 79.19 178 ARG A C 1
ATOM 1386 O O . ARG A 1 178 ? 1.741 -13.018 4.985 1.00 79.19 178 ARG A O 1
ATOM 1393 N N . SER A 1 179 ? -0.290 -13.801 5.524 1.00 81.56 179 SER A N 1
ATOM 1394 C CA . SER A 1 179 ? -0.730 -14.028 4.140 1.00 81.56 179 SER A CA 1
ATOM 1395 C C . SER A 1 179 ? -0.873 -12.723 3.359 1.00 81.56 179 SER A C 1
ATOM 1397 O O . SER A 1 179 ? -0.396 -12.634 2.230 1.00 81.56 179 SER A O 1
ATOM 1399 N N . VAL A 1 180 ? -1.461 -11.689 3.972 1.00 83.75 180 VAL A N 1
ATOM 1400 C CA . VAL A 1 180 ? -1.595 -10.367 3.341 1.00 83.75 180 VAL A CA 1
ATOM 1401 C C . VAL A 1 180 ? -0.219 -9.752 3.120 1.00 83.75 180 VAL A C 1
ATOM 1403 O O . VAL A 1 180 ? 0.075 -9.310 2.012 1.00 83.75 180 VAL A O 1
ATOM 1406 N N . GLN A 1 181 ? 0.657 -9.815 4.125 1.00 86.94 181 GLN A N 1
ATOM 1407 C CA . GLN A 1 181 ? 2.041 -9.371 3.995 1.00 86.94 181 GLN A CA 1
ATOM 1408 C C . GLN A 1 181 ? 2.746 -10.059 2.813 1.00 86.94 181 GLN A C 1
ATOM 1410 O O . GLN A 1 181 ? 3.308 -9.385 1.953 1.00 86.94 181 GLN A O 1
ATOM 1415 N N . LEU A 1 182 ? 2.711 -11.392 2.753 1.00 87.81 182 LEU A N 1
ATOM 1416 C CA . LEU A 1 182 ? 3.404 -12.162 1.718 1.00 87.81 182 LEU A CA 1
ATOM 1417 C C . LEU A 1 182 ? 2.836 -11.858 0.328 1.00 87.81 182 LEU A C 1
ATOM 1419 O O . LEU A 1 182 ? 3.604 -11.663 -0.611 1.00 87.81 182 LEU A O 1
ATOM 1423 N N . SER A 1 183 ? 1.510 -11.713 0.219 1.00 87.69 183 SER A N 1
ATOM 1424 C CA . SER A 1 183 ? 0.870 -11.268 -1.020 1.00 87.69 183 SER A CA 1
ATOM 1425 C C . SER A 1 183 ? 1.352 -9.874 -1.435 1.00 87.69 183 SER A C 1
ATOM 1427 O O . SER A 1 183 ? 1.713 -9.685 -2.592 1.00 87.69 183 SER A O 1
ATOM 1429 N N . ALA A 1 184 ? 1.464 -8.923 -0.500 1.00 88.44 184 ALA A N 1
ATOM 1430 C CA . ALA A 1 184 ? 1.934 -7.574 -0.793 1.00 88.44 184 ALA A CA 1
ATOM 1431 C C . ALA A 1 184 ? 3.348 -7.596 -1.382 1.00 88.44 184 ALA A C 1
ATOM 1433 O O . ALA A 1 184 ? 3.570 -7.067 -2.470 1.00 88.44 184 ALA A O 1
ATOM 1434 N N . PHE A 1 185 ? 4.284 -8.275 -0.714 1.00 91.12 185 PHE A N 1
ATOM 1435 C CA . PHE A 1 185 ? 5.656 -8.409 -1.206 1.00 91.12 185 PHE A CA 1
ATOM 1436 C C . PHE A 1 185 ? 5.722 -9.111 -2.562 1.00 91.12 185 PHE A C 1
ATOM 1438 O O . PHE A 1 185 ? 6.451 -8.658 -3.443 1.00 91.12 185 PHE A O 1
ATOM 1445 N N . PHE A 1 186 ? 4.942 -10.178 -2.750 1.00 92.75 186 PHE A N 1
ATOM 1446 C CA . PHE A 1 186 ? 4.885 -10.907 -4.012 1.00 92.75 186 PHE A CA 1
ATOM 1447 C C . PHE A 1 186 ? 4.410 -10.017 -5.165 1.00 92.75 186 PHE A C 1
ATOM 1449 O O . PHE A 1 186 ? 5.078 -9.951 -6.193 1.00 92.75 186 PHE A O 1
ATOM 1456 N N . PHE A 1 187 ? 3.305 -9.286 -4.992 1.00 91.44 187 PHE A N 1
ATOM 1457 C CA . PHE A 1 187 ? 2.772 -8.414 -6.040 1.00 91.44 187 PHE A CA 1
ATOM 1458 C C . PHE A 1 187 ? 3.687 -7.229 -6.344 1.00 91.44 187 PHE A C 1
ATOM 1460 O O . PHE A 1 187 ? 3.847 -6.880 -7.511 1.00 91.44 187 PHE A O 1
ATOM 1467 N N . PHE A 1 188 ? 4.336 -6.644 -5.335 1.00 91.50 188 PHE A N 1
ATOM 1468 C CA . PHE A 1 188 ? 5.339 -5.608 -5.570 1.00 91.50 188 PHE A CA 1
ATOM 1469 C C . PHE A 1 188 ? 6.546 -6.137 -6.354 1.00 91.50 188 PHE A C 1
ATOM 1471 O O . PHE A 1 188 ? 6.970 -5.504 -7.320 1.00 91.50 188 PHE A O 1
ATOM 1478 N N . ALA A 1 189 ? 7.092 -7.293 -5.966 1.00 93.38 189 ALA A N 1
ATOM 1479 C CA . ALA A 1 189 ? 8.203 -7.914 -6.683 1.00 93.38 189 ALA A CA 1
ATOM 1480 C C . ALA A 1 189 ? 7.806 -8.257 -8.126 1.00 93.38 189 ALA A C 1
ATOM 1482 O O . ALA A 1 189 ? 8.538 -7.933 -9.059 1.00 93.38 189 ALA A O 1
ATOM 1483 N N . LEU A 1 190 ? 6.618 -8.841 -8.310 1.00 94.06 190 LEU A N 1
ATOM 1484 C CA . LEU A 1 190 ? 6.069 -9.190 -9.617 1.00 94.06 190 LEU A CA 1
ATOM 1485 C C . LEU A 1 190 ? 5.857 -7.955 -10.502 1.00 94.06 190 LEU A C 1
ATOM 1487 O O . LEU A 1 190 ? 6.160 -8.011 -11.687 1.00 94.06 190 LEU A O 1
ATOM 1491 N N . TYR A 1 191 ? 5.379 -6.842 -9.942 1.00 93.12 191 TYR A N 1
ATOM 1492 C CA . TYR A 1 191 ? 5.194 -5.584 -10.671 1.00 93.12 191 TYR A CA 1
ATOM 1493 C C . TYR A 1 191 ? 6.504 -5.041 -11.225 1.00 93.12 191 TYR A C 1
ATOM 1495 O O . TYR A 1 191 ? 6.608 -4.798 -12.426 1.00 93.12 191 TYR A O 1
ATOM 1503 N N . TYR A 1 192 ? 7.519 -4.884 -10.372 1.00 92.75 192 TYR A N 1
ATOM 1504 C CA . TYR A 1 192 ? 8.810 -4.383 -10.831 1.00 92.75 192 TYR A CA 1
ATOM 1505 C C . TYR A 1 192 ? 9.452 -5.349 -11.818 1.00 92.75 192 TYR A C 1
ATOM 1507 O O . TYR A 1 192 ? 9.917 -4.910 -12.864 1.00 92.75 192 TYR A O 1
ATOM 1515 N N . LEU A 1 193 ? 9.417 -6.655 -11.536 1.00 94.25 193 LEU A N 1
ATOM 1516 C CA . LEU A 1 193 ? 9.927 -7.677 -12.445 1.00 94.25 193 LEU A CA 1
ATOM 1517 C C . LEU A 1 193 ? 9.246 -7.602 -13.818 1.00 94.25 193 LEU A C 1
ATOM 1519 O O . LEU A 1 193 ? 9.934 -7.619 -14.833 1.00 94.25 193 LEU A O 1
ATOM 1523 N N . ALA A 1 194 ? 7.919 -7.469 -13.861 1.00 93.94 194 ALA A N 1
ATOM 1524 C CA . ALA A 1 194 ? 7.171 -7.341 -15.106 1.00 93.94 194 ALA A CA 1
ATOM 1525 C C . ALA A 1 194 ? 7.583 -6.087 -15.889 1.00 93.94 194 ALA A C 1
ATOM 1527 O O . ALA A 1 194 ? 7.831 -6.182 -17.088 1.00 93.94 194 ALA A O 1
ATOM 1528 N N . ILE A 1 195 ? 7.726 -4.935 -15.223 1.00 92.19 195 ILE A N 1
ATOM 1529 C CA . ILE A 1 195 ? 8.209 -3.710 -15.876 1.00 92.19 195 ILE A CA 1
ATOM 1530 C C . ILE A 1 195 ? 9.642 -3.889 -16.391 1.00 92.19 195 ILE A C 1
ATOM 1532 O O . ILE A 1 195 ? 9.916 -3.530 -17.533 1.00 92.19 195 ILE A O 1
ATOM 1536 N N . PHE A 1 196 ? 10.546 -4.470 -15.597 1.00 92.38 196 PHE A N 1
ATOM 1537 C CA . PHE A 1 196 ? 11.923 -4.736 -16.020 1.00 92.38 196 PHE A CA 1
ATOM 1538 C C . PHE A 1 196 ? 11.979 -5.664 -17.235 1.00 92.38 196 PHE A C 1
ATOM 1540 O O . PHE A 1 196 ? 12.711 -5.374 -18.175 1.00 92.38 196 PHE A O 1
ATOM 1547 N N . ILE A 1 197 ? 11.180 -6.736 -17.251 1.00 91.31 197 ILE A N 1
ATOM 1548 C CA . ILE A 1 197 ? 11.079 -7.658 -18.390 1.00 91.31 197 ILE A CA 1
ATOM 1549 C C . ILE A 1 197 ? 10.549 -6.928 -19.625 1.00 91.31 197 ILE A C 1
ATOM 1551 O O . ILE A 1 197 ? 11.126 -7.059 -20.702 1.00 91.31 197 ILE A O 1
ATOM 1555 N N . VAL A 1 198 ? 9.478 -6.142 -19.481 1.00 91.06 198 VAL A N 1
ATOM 1556 C CA . VAL A 1 198 ? 8.899 -5.375 -20.592 1.00 91.06 198 VAL A CA 1
ATOM 1557 C C . VAL A 1 198 ? 9.915 -4.384 -21.153 1.00 91.06 198 VAL A C 1
ATOM 1559 O O . VAL A 1 198 ? 10.079 -4.321 -22.370 1.00 91.06 198 VAL A O 1
ATOM 1562 N N . LEU A 1 199 ? 10.630 -3.656 -20.294 1.00 89.19 199 LEU A N 1
ATOM 1563 C CA . LEU A 1 199 ? 11.687 -2.748 -20.726 1.00 89.19 199 LEU A CA 1
ATOM 1564 C C . LEU A 1 199 ? 12.797 -3.518 -21.443 1.00 89.19 199 LEU A C 1
ATOM 1566 O O . LEU A 1 199 ? 13.074 -3.214 -22.594 1.00 89.19 199 LEU A O 1
ATOM 1570 N N . TYR A 1 200 ? 13.358 -4.554 -20.821 1.00 87.56 200 TYR A N 1
ATOM 1571 C CA . TYR A 1 200 ? 14.455 -5.345 -21.380 1.00 87.56 200 TYR A CA 1
ATOM 1572 C C . TYR A 1 200 ? 14.127 -5.940 -22.758 1.00 87.56 200 TYR A C 1
ATOM 1574 O O . TYR A 1 200 ? 14.896 -5.773 -23.703 1.00 87.56 200 TYR A O 1
ATOM 1582 N N . LEU A 1 201 ? 12.971 -6.599 -22.900 1.00 85.19 201 LEU A N 1
ATOM 1583 C CA . LEU A 1 201 ? 12.578 -7.256 -24.151 1.00 85.19 201 LEU A CA 1
ATOM 1584 C C . LEU A 1 201 ? 12.348 -6.261 -25.295 1.00 85.19 201 LEU A C 1
ATOM 1586 O O . LEU A 1 201 ? 12.632 -6.585 -26.445 1.00 85.19 201 LEU A O 1
ATOM 1590 N N . ASN A 1 202 ? 11.849 -5.060 -24.992 1.00 80.06 202 ASN A N 1
ATOM 1591 C CA . ASN A 1 202 ? 11.531 -4.062 -26.013 1.00 80.06 202 ASN A CA 1
ATOM 1592 C C . ASN A 1 202 ? 12.698 -3.092 -26.298 1.00 80.06 202 ASN A C 1
ATOM 1594 O O . ASN A 1 202 ? 12.701 -2.452 -27.349 1.00 80.06 202 ASN A O 1
ATOM 1598 N N . THR A 1 203 ? 13.710 -2.988 -25.429 1.00 73.69 203 THR A N 1
ATOM 1599 C CA . THR A 1 203 ? 14.894 -2.135 -25.664 1.00 73.69 203 THR A CA 1
ATOM 1600 C C . THR A 1 203 ? 16.098 -2.902 -26.203 1.00 73.69 203 THR A C 1
ATOM 1602 O O . THR A 1 203 ? 16.748 -2.428 -27.130 1.00 73.69 203 THR A O 1
ATOM 1605 N N . VAL A 1 204 ? 16.377 -4.108 -25.699 1.00 62.62 204 VAL A N 1
ATOM 1606 C CA . VAL A 1 204 ? 17.563 -4.892 -26.098 1.00 62.62 204 VAL A CA 1
ATOM 1607 C C . VAL A 1 204 ? 17.364 -5.595 -27.446 1.00 62.62 204 VAL A C 1
ATOM 1609 O O . VAL A 1 204 ? 18.321 -5.783 -28.189 1.00 62.62 204 VAL A O 1
ATOM 1612 N N . GLY A 1 205 ? 16.121 -5.916 -27.816 1.00 54.16 205 GLY A N 1
ATOM 1613 C CA . GLY A 1 205 ? 15.789 -6.508 -29.120 1.00 54.16 205 GLY A CA 1
ATOM 1614 C C . GLY A 1 205 ? 15.727 -5.516 -30.290 1.00 54.16 205 GLY A C 1
ATOM 1615 O O . GLY A 1 205 ? 15.477 -5.934 -31.416 1.00 54.16 205 GLY A O 1
ATOM 1616 N N . SER A 1 206 ? 15.921 -4.217 -30.036 1.00 52.94 206 SER A N 1
ATOM 1617 C CA . SER A 1 206 ? 15.650 -3.146 -31.007 1.00 52.94 206 SER A CA 1
ATOM 1618 C C . SER A 1 206 ? 16.895 -2.497 -31.601 1.00 52.94 206 SER A C 1
ATOM 1620 O O . SER A 1 206 ? 16.734 -1.503 -32.300 1.00 52.94 206 SER A O 1
ATOM 1622 N N . ILE A 1 207 ? 18.105 -3.010 -31.343 1.00 51.88 207 ILE A N 1
ATOM 1623 C CA . ILE A 1 207 ? 19.336 -2.494 -31.959 1.00 51.88 207 ILE A CA 1
ATOM 1624 C C . ILE A 1 207 ? 19.279 -2.819 -33.460 1.00 51.88 207 ILE A C 1
ATOM 1626 O O . ILE A 1 207 ? 19.439 -3.985 -33.827 1.00 51.88 207 ILE A O 1
ATOM 1630 N N . PRO A 1 208 ? 19.044 -1.840 -34.353 1.00 49.88 208 PRO A N 1
ATOM 1631 C CA . PRO A 1 208 ? 19.197 -2.066 -35.774 1.00 49.88 208 PRO A CA 1
ATOM 1632 C C . PRO A 1 208 ? 20.698 -2.005 -36.030 1.00 49.88 208 PRO A C 1
ATOM 1634 O O . PRO A 1 208 ? 21.318 -0.952 -35.861 1.00 49.88 208 PRO A O 1
ATOM 1637 N N . ASP A 1 209 ? 21.293 -3.125 -36.426 1.00 48.06 209 ASP A N 1
ATOM 1638 C CA . ASP A 1 209 ? 22.620 -3.103 -37.021 1.00 48.06 209 ASP A CA 1
ATOM 1639 C C . ASP A 1 209 ? 22.632 -2.062 -38.156 1.00 48.06 209 ASP A C 1
ATOM 1641 O O . ASP A 1 209 ? 21.965 -2.203 -39.177 1.00 48.06 209 ASP A O 1
ATOM 1645 N N . SER A 1 210 ? 23.384 -0.986 -37.939 1.00 49.31 210 SER A N 1
ATOM 1646 C CA . SER A 1 210 ? 24.127 -0.240 -38.954 1.00 49.31 210 SER A CA 1
ATOM 1647 C C . SER A 1 210 ? 23.406 0.062 -40.286 1.00 49.31 210 SER A C 1
ATOM 1649 O O . SER A 1 210 ? 23.493 -0.681 -41.261 1.00 49.31 210 SER A O 1
ATOM 1651 N N . GLY A 1 211 ? 22.825 1.258 -40.403 1.00 45.03 211 GLY A N 1
ATOM 1652 C CA . GLY A 1 211 ? 22.905 2.025 -41.657 1.00 45.03 211 GLY A CA 1
ATOM 1653 C C . GLY A 1 211 ? 22.035 1.614 -42.855 1.00 45.03 211 GLY A C 1
ATOM 1654 O O . GLY A 1 211 ? 22.264 2.145 -43.941 1.00 45.03 211 GLY A O 1
ATOM 1655 N N . LYS A 1 212 ? 21.023 0.749 -42.717 1.00 42.38 212 LYS A N 1
ATOM 1656 C CA . LYS A 1 212 ? 20.032 0.520 -43.792 1.00 42.38 212 LYS A CA 1
ATOM 1657 C C . LYS A 1 212 ? 18.650 1.030 -43.406 1.00 42.38 212 LYS A C 1
ATOM 1659 O O . LYS A 1 212 ? 17.779 0.319 -42.922 1.00 42.38 212 LYS A O 1
ATOM 1664 N N . GLN A 1 213 ? 18.489 2.322 -43.655 1.00 46.47 213 GLN A N 1
ATOM 1665 C CA . GLN A 1 213 ? 17.248 3.077 -43.602 1.00 46.47 213 GLN A CA 1
ATOM 1666 C C . GLN A 1 213 ? 16.357 2.640 -44.774 1.00 46.47 213 GLN A C 1
ATOM 1668 O O . GLN A 1 213 ? 16.380 3.244 -45.841 1.00 46.47 213 GLN A O 1
ATOM 1673 N N . GLY A 1 214 ? 15.643 1.526 -44.622 1.00 44.97 214 GLY A N 1
ATOM 1674 C CA . GLY A 1 214 ? 14.813 1.027 -45.714 1.00 44.97 214 GLY A CA 1
ATOM 1675 C C . GLY A 1 214 ? 14.285 -0.384 -45.533 1.00 44.97 214 GLY A C 1
ATOM 1676 O O . GLY A 1 214 ? 14.467 -1.192 -46.429 1.00 44.97 214 GLY A O 1
ATOM 1677 N N . ASP A 1 215 ? 13.637 -0.685 -44.408 1.00 45.34 215 ASP A N 1
ATOM 1678 C CA . ASP A 1 215 ? 12.359 -1.389 -44.512 1.00 45.34 215 ASP A CA 1
ATOM 1679 C C . ASP A 1 215 ? 11.481 -1.127 -43.286 1.00 45.34 215 ASP A C 1
ATOM 1681 O O . ASP A 1 215 ? 11.897 -1.189 -42.128 1.00 45.34 215 ASP A O 1
ATOM 1685 N N . SER A 1 216 ? 10.258 -0.719 -43.574 1.00 46.09 216 SER A N 1
ATOM 1686 C CA . SER A 1 216 ? 9.322 -0.065 -42.677 1.00 46.09 216 SER A CA 1
ATOM 1687 C C . SER A 1 216 ? 8.540 -1.072 -41.849 1.00 46.09 216 SER A C 1
ATOM 1689 O O . SER A 1 216 ? 7.387 -1.361 -42.146 1.00 46.09 216 SER A O 1
ATOM 1691 N N . ASN A 1 217 ? 9.136 -1.555 -40.768 1.00 43.28 217 ASN A N 1
ATOM 1692 C CA . ASN A 1 217 ? 8.379 -2.039 -39.622 1.00 43.28 217 ASN A CA 1
ATOM 1693 C C . ASN A 1 217 ? 9.142 -1.624 -38.372 1.00 43.28 217 ASN A C 1
ATOM 1695 O O . ASN A 1 217 ? 10.105 -2.271 -37.979 1.00 43.28 217 ASN A O 1
ATOM 1699 N N . VAL A 1 218 ? 8.710 -0.520 -37.765 1.00 51.88 218 VAL A N 1
ATOM 1700 C CA . VAL A 1 218 ? 9.139 -0.060 -36.440 1.00 51.88 218 VAL A CA 1
ATOM 1701 C C . VAL A 1 218 ? 7.977 -0.333 -35.475 1.00 51.88 218 VAL A C 1
ATOM 1703 O O . VAL A 1 218 ? 7.166 0.564 -35.245 1.00 51.88 218 VAL A O 1
ATOM 1706 N N . PRO A 1 219 ? 7.813 -1.558 -34.923 1.00 51.06 219 PRO A N 1
ATOM 1707 C CA . PRO A 1 219 ? 6.728 -1.873 -33.999 1.00 51.06 219 PRO A CA 1
ATOM 1708 C C . PRO A 1 219 ? 7.168 -1.779 -32.528 1.00 51.06 219 PRO A C 1
ATOM 1710 O O . PRO A 1 219 ? 6.347 -1.999 -31.644 1.00 51.06 219 PRO A O 1
ATOM 1713 N N . SER A 1 220 ? 8.429 -1.450 -32.222 1.00 65.19 220 SER A N 1
ATOM 1714 C CA . SER A 1 220 ? 8.958 -1.678 -30.868 1.00 65.19 220 SER A CA 1
ATOM 1715 C C . SER A 1 220 ? 8.422 -0.708 -29.799 1.00 65.19 220 SER A C 1
ATOM 1717 O O . SER A 1 220 ? 7.974 -1.142 -28.741 1.00 65.19 220 SER A O 1
ATOM 1719 N N . TYR A 1 221 ? 8.335 0.603 -30.074 1.00 73.62 221 TYR A N 1
ATOM 1720 C CA . TYR A 1 221 ? 7.875 1.579 -29.063 1.00 73.62 221 TYR A CA 1
ATOM 1721 C C . TYR A 1 221 ? 6.371 1.525 -28.788 1.00 73.62 221 TYR A C 1
ATOM 1723 O O . TYR A 1 221 ? 5.936 1.659 -27.646 1.00 73.62 221 TYR A O 1
ATOM 1731 N N . LYS A 1 222 ? 5.559 1.287 -29.824 1.00 81.12 222 LYS A N 1
ATOM 1732 C CA . LYS A 1 222 ? 4.110 1.114 -29.659 1.00 81.12 222 LYS A CA 1
ATOM 1733 C C . LYS A 1 222 ? 3.808 -0.122 -28.810 1.00 81.12 222 LYS A C 1
ATOM 1735 O O . LYS A 1 222 ? 2.945 -0.064 -27.936 1.00 81.12 222 LYS A O 1
ATOM 1740 N N . ASN A 1 223 ? 4.552 -1.205 -29.037 1.00 83.44 223 ASN A N 1
ATOM 1741 C CA . ASN A 1 223 ? 4.440 -2.427 -28.250 1.00 83.44 223 ASN A CA 1
ATOM 1742 C C . ASN A 1 223 ? 4.934 -2.222 -26.813 1.00 83.44 223 ASN A C 1
ATOM 1744 O O . ASN A 1 223 ? 4.246 -2.654 -25.892 1.00 83.44 223 ASN A O 1
ATOM 1748 N N . LEU A 1 224 ? 6.036 -1.490 -26.604 1.00 85.69 224 LEU A N 1
ATOM 1749 C CA . LEU A 1 224 ? 6.508 -1.111 -25.270 1.00 85.69 224 LEU A CA 1
ATOM 1750 C C . LEU A 1 224 ? 5.422 -0.370 -24.480 1.00 85.69 224 LEU A C 1
ATOM 1752 O O . LEU A 1 224 ? 5.098 -0.768 -23.364 1.00 85.69 224 LEU A O 1
ATOM 1756 N N . PHE A 1 225 ? 4.823 0.676 -25.059 1.00 88.00 225 PHE A N 1
ATOM 1757 C CA . PHE A 1 225 ? 3.769 1.435 -24.382 1.00 88.00 225 PHE A CA 1
ATOM 1758 C C . PHE A 1 225 ? 2.521 0.600 -24.121 1.00 88.00 225 PHE A C 1
ATOM 1760 O O . PHE A 1 225 ? 1.956 0.686 -23.033 1.00 88.00 225 PHE A O 1
ATOM 1767 N N . ALA A 1 226 ? 2.114 -0.241 -25.074 1.00 89.12 226 ALA A N 1
ATOM 1768 C CA . ALA A 1 226 ? 0.987 -1.145 -24.886 1.00 89.12 226 ALA A CA 1
ATOM 1769 C C . ALA A 1 226 ? 1.246 -2.150 -23.749 1.00 89.12 226 ALA A C 1
ATOM 1771 O O . ALA A 1 226 ? 0.377 -2.355 -22.903 1.00 89.12 226 ALA A O 1
ATOM 1772 N N . MET A 1 227 ? 2.445 -2.738 -23.685 1.00 90.88 227 MET A N 1
ATOM 1773 C CA . MET A 1 227 ? 2.822 -3.679 -22.626 1.00 90.88 227 MET A CA 1
ATOM 1774 C C . MET A 1 227 ? 2.953 -2.995 -21.264 1.00 90.88 227 MET A C 1
ATOM 1776 O O . MET A 1 227 ? 2.449 -3.526 -20.277 1.00 90.88 227 MET A O 1
ATOM 1780 N N . LEU A 1 228 ? 3.567 -1.810 -21.197 1.00 90.88 228 LEU A N 1
ATOM 1781 C CA . LEU A 1 228 ? 3.637 -1.022 -19.964 1.00 90.88 228 LEU A CA 1
ATOM 1782 C C . LEU A 1 228 ? 2.238 -0.647 -19.472 1.00 90.88 228 LEU A C 1
ATOM 1784 O O . LEU A 1 228 ? 1.938 -0.838 -18.297 1.00 90.88 228 LEU A O 1
ATOM 1788 N N . ALA A 1 229 ? 1.359 -0.185 -20.365 1.00 91.00 229 ALA A N 1
ATOM 1789 C CA . ALA A 1 229 ? -0.024 0.132 -20.025 1.00 91.00 229 ALA A CA 1
ATOM 1790 C C . ALA A 1 229 ? -0.790 -1.101 -19.524 1.00 91.00 229 ALA A C 1
ATOM 1792 O O . ALA A 1 229 ? -1.580 -0.989 -18.588 1.00 91.00 229 ALA A O 1
ATOM 1793 N N . LEU A 1 230 ? -0.541 -2.282 -20.099 1.00 92.31 230 LEU A N 1
ATOM 1794 C CA . LEU A 1 230 ? -1.144 -3.540 -19.658 1.00 92.31 230 LEU A CA 1
ATOM 1795 C C . LEU A 1 230 ? -0.655 -3.933 -18.258 1.00 92.31 230 LEU A C 1
ATOM 1797 O O . LEU A 1 230 ? -1.476 -4.226 -17.387 1.00 92.31 230 LEU A O 1
ATOM 1801 N N . VAL A 1 231 ? 0.660 -3.889 -18.017 1.00 93.50 231 VAL A N 1
ATOM 1802 C CA . VAL A 1 231 ? 1.252 -4.166 -16.698 1.00 93.50 231 VAL A CA 1
ATOM 1803 C C . VAL A 1 231 ? 0.714 -3.194 -15.647 1.00 93.50 231 VAL A C 1
ATOM 1805 O O . VAL A 1 231 ? 0.299 -3.621 -14.568 1.00 93.50 231 VAL A O 1
ATOM 1808 N N . GLU A 1 232 ? 0.645 -1.905 -15.976 1.00 90.19 232 GLU A N 1
ATOM 1809 C CA . GLU A 1 232 ? 0.124 -0.870 -15.083 1.00 90.19 232 GLU A CA 1
ATOM 1810 C C . GLU A 1 232 ? -1.380 -1.050 -14.815 1.00 90.19 232 GLU A C 1
ATOM 1812 O O . GLU A 1 232 ? -1.838 -0.932 -13.680 1.00 90.19 232 GLU A O 1
ATOM 1817 N N . SER A 1 233 ? -2.161 -1.433 -15.826 1.00 90.38 233 SER A N 1
ATOM 1818 C CA . SER A 1 233 ? -3.607 -1.644 -15.674 1.00 90.38 233 SER A CA 1
ATOM 1819 C C . SER A 1 233 ? -3.942 -2.902 -14.876 1.00 90.38 233 SER A C 1
ATOM 1821 O O . SER A 1 233 ? -4.906 -2.906 -14.116 1.00 90.38 233 SER A O 1
ATOM 1823 N N . PHE A 1 234 ? -3.177 -3.985 -15.031 1.00 89.75 234 PHE A N 1
ATOM 1824 C CA . PHE A 1 234 ? -3.477 -5.245 -14.350 1.00 89.75 234 PHE A CA 1
ATOM 1825 C C . PHE A 1 234 ? -2.840 -5.305 -12.960 1.00 89.75 234 PHE A C 1
ATOM 1827 O O . PHE A 1 234 ? -3.524 -5.474 -11.950 1.00 89.75 234 PHE A O 1
ATOM 1834 N N . ILE A 1 235 ? -1.519 -5.130 -12.900 1.00 91.19 235 ILE A N 1
ATOM 1835 C CA . ILE A 1 235 ? -0.748 -5.258 -11.662 1.00 91.19 235 ILE A CA 1
ATOM 1836 C C . ILE A 1 235 ? -0.745 -3.931 -10.901 1.00 91.19 235 ILE A C 1
ATOM 1838 O O . ILE A 1 235 ? -0.924 -3.923 -9.681 1.00 91.19 235 ILE A O 1
ATOM 1842 N N . GLY A 1 236 ? -0.609 -2.805 -11.609 1.00 87.31 236 GLY A N 1
ATOM 1843 C CA . GLY A 1 236 ? -0.634 -1.477 -10.993 1.00 87.31 236 GLY A CA 1
ATOM 1844 C C . GLY A 1 236 ? -1.961 -1.189 -10.286 1.00 87.31 236 GLY A C 1
ATOM 1845 O O . GLY A 1 236 ? -1.937 -0.714 -9.157 1.00 87.31 236 GLY A O 1
ATOM 1846 N N . VAL A 1 237 ? -3.112 -1.592 -10.841 1.00 89.12 237 VAL A N 1
ATOM 1847 C CA . VAL A 1 237 ? -4.416 -1.476 -10.149 1.00 89.12 237 VAL A CA 1
ATOM 1848 C C . VAL A 1 237 ? -4.465 -2.300 -8.861 1.00 89.12 237 VAL A C 1
ATOM 1850 O O . VAL A 1 237 ? -5.018 -1.839 -7.860 1.00 89.12 237 VAL A O 1
ATOM 1853 N N . TYR A 1 238 ? -3.888 -3.505 -8.848 1.00 89.31 238 TYR A N 1
ATOM 1854 C CA . TYR A 1 238 ? -3.833 -4.321 -7.635 1.00 89.31 238 TYR A CA 1
ATOM 1855 C C . TYR A 1 238 ? -2.957 -3.666 -6.559 1.00 89.31 238 TYR A C 1
ATOM 1857 O O . TYR A 1 238 ? -3.374 -3.558 -5.405 1.00 89.31 238 TYR A O 1
ATOM 1865 N N . ILE A 1 239 ? -1.781 -3.157 -6.942 1.00 88.88 239 ILE A N 1
ATOM 1866 C CA . ILE A 1 239 ? -0.907 -2.390 -6.044 1.00 88.88 239 ILE A CA 1
ATOM 1867 C C . ILE A 1 239 ? -1.610 -1.127 -5.550 1.00 88.88 239 ILE A C 1
ATOM 1869 O O . ILE A 1 239 ? -1.576 -0.846 -4.357 1.00 88.88 239 ILE A O 1
ATOM 1873 N N . GLY A 1 240 ? -2.302 -0.405 -6.429 1.00 87.25 240 GLY A N 1
ATOM 1874 C CA . GLY A 1 240 ? -3.076 0.777 -6.074 1.00 87.25 240 GLY A CA 1
ATOM 1875 C C . GLY A 1 240 ? -4.166 0.460 -5.055 1.00 87.25 240 GLY A C 1
ATOM 1876 O O . GLY A 1 240 ? -4.289 1.168 -4.061 1.00 87.25 240 GLY A O 1
ATOM 1877 N N . LYS A 1 241 ? -4.901 -0.648 -5.227 1.00 89.12 241 LYS A N 1
ATOM 1878 C CA . LYS A 1 241 ? -5.867 -1.134 -4.228 1.00 89.12 241 LYS A CA 1
ATOM 1879 C C . LYS A 1 241 ? -5.202 -1.499 -2.906 1.00 89.12 241 LYS A C 1
ATOM 1881 O O . LYS A 1 241 ? -5.775 -1.216 -1.861 1.00 89.12 241 LYS A O 1
ATOM 1886 N N . LEU A 1 242 ? -4.021 -2.109 -2.939 1.00 87.12 242 LEU A N 1
ATOM 1887 C CA . LEU A 1 242 ? -3.279 -2.490 -1.740 1.00 87.12 242 LEU A CA 1
ATOM 1888 C C . LEU A 1 242 ? -2.797 -1.255 -0.971 1.00 87.12 242 LEU A C 1
ATOM 1890 O O . LEU A 1 242 ? -3.033 -1.151 0.228 1.00 87.12 242 LEU A O 1
ATOM 1894 N N . ILE A 1 243 ? -2.186 -0.293 -1.663 1.00 86.44 243 ILE A N 1
ATOM 1895 C CA . ILE A 1 243 ? -1.755 0.987 -1.090 1.00 86.44 243 ILE A CA 1
ATOM 1896 C C . ILE A 1 243 ? -2.971 1.737 -0.555 1.00 86.44 243 ILE A C 1
ATOM 1898 O O . ILE A 1 243 ? -2.965 2.165 0.592 1.00 86.44 243 ILE A O 1
ATOM 1902 N N . PHE A 1 244 ? -4.049 1.836 -1.329 1.00 86.38 244 PHE A N 1
ATOM 1903 C CA . PHE A 1 244 ? -5.266 2.478 -0.856 1.00 86.38 244 PHE A CA 1
ATOM 1904 C C . PHE A 1 244 ? -5.823 1.758 0.373 1.00 86.38 244 PHE A C 1
ATOM 1906 O O . PHE A 1 244 ? -6.114 2.402 1.360 1.00 86.38 244 PHE A O 1
ATOM 1913 N N . SER A 1 245 ? -5.895 0.429 0.390 1.00 84.06 245 SER A N 1
ATOM 1914 C CA . SER A 1 245 ? -6.380 -0.306 1.563 1.00 84.06 245 SER A CA 1
ATOM 1915 C C . SER A 1 245 ? -5.500 -0.127 2.801 1.00 84.06 245 SER A C 1
ATOM 1917 O O . SER A 1 245 ? -6.033 -0.166 3.901 1.00 84.06 245 SER A O 1
ATOM 1919 N N . LEU A 1 246 ? -4.183 0.028 2.642 1.00 82.06 246 LEU A N 1
ATOM 1920 C CA . LEU A 1 246 ? -3.273 0.241 3.768 1.00 82.06 246 LEU A CA 1
ATOM 1921 C C . LEU A 1 246 ? -3.306 1.692 4.260 1.00 82.06 246 LEU A C 1
ATOM 1923 O O . LEU A 1 246 ? -3.293 1.933 5.458 1.00 82.06 246 LEU A O 1
ATOM 1927 N N . PHE A 1 247 ? -3.333 2.668 3.356 1.00 80.06 247 PHE A N 1
ATOM 1928 C CA . PHE A 1 247 ? -3.172 4.090 3.683 1.00 80.06 247 PHE A CA 1
ATOM 1929 C C . PHE A 1 247 ? -4.496 4.874 3.697 1.00 80.06 247 PHE A C 1
ATOM 1931 O O . PHE A 1 247 ? -4.497 6.077 3.959 1.00 80.06 247 PHE A O 1
ATOM 1938 N N . LYS A 1 248 ? -5.637 4.241 3.396 1.00 72.31 248 LYS A N 1
ATOM 1939 C CA . LYS A 1 248 ? -6.937 4.916 3.424 1.00 72.31 248 LYS A CA 1
ATOM 1940 C C . LYS A 1 248 ? -7.352 5.179 4.864 1.00 72.31 248 LYS A C 1
ATOM 1942 O O . LYS A 1 248 ? -7.469 4.276 5.682 1.00 72.31 248 LYS A O 1
ATOM 1947 N N . LYS A 1 249 ? -7.653 6.450 5.099 1.00 56.91 249 LYS A N 1
ATOM 1948 C CA . LYS A 1 249 ? -8.273 6.992 6.301 1.00 56.91 249 LYS A CA 1
ATOM 1949 C C . LYS A 1 249 ? -9.580 6.248 6.609 1.00 56.91 249 LYS A C 1
ATOM 1951 O O . LYS A 1 249 ? -10.512 6.307 5.802 1.00 56.91 249 LYS A O 1
ATOM 1956 N N . GLU A 1 250 ? -9.650 5.568 7.752 1.00 54.06 250 GLU A N 1
ATOM 1957 C CA . GLU A 1 250 ? -10.939 5.206 8.345 1.00 54.06 250 GLU A CA 1
ATOM 1958 C C . GLU A 1 250 ? -11.667 6.521 8.657 1.00 54.06 250 GLU A C 1
ATOM 1960 O O . GLU A 1 250 ? -11.118 7.406 9.320 1.00 54.06 250 GLU A O 1
ATOM 1965 N N . ALA A 1 251 ? -12.822 6.708 8.021 1.00 37.81 251 ALA A N 1
ATOM 1966 C CA . ALA A 1 251 ? -13.655 7.897 8.163 1.00 37.81 251 ALA A CA 1
ATOM 1967 C C . ALA A 1 251 ? -14.547 7.779 9.399 1.00 37.81 251 ALA A C 1
ATOM 1969 O O . ALA A 1 251 ? -15.051 6.658 9.638 1.00 37.81 251 ALA A O 1
#

Radius of gyration: 28.14 Å; chains: 1; bounding box: 59×33×88 Å